Protein AF-A0A7C6GAP7-F1 (afdb_monomer_lite)

Foldseek 3Di:
DDDPVLFVVVQVVQLVLQVLLVVLCVVPVPDDSQPDKQVCSCVRRVDHCPFFPIWGWDADPNFIKIWTHTDDSNAQWIWIFGSVDIGIDGFHQDDLPQFGADDDFFQKFWWDDPPDDIDTDDSPDSQQAHCPPVNNGWHKIAGLLGFIWTKDFWKWKAFPDQVVHPDDIDIDIGHARFQHHCPCCVSQVNAHADDDDPPDSPGHIHTDCVQDDPGGGGRIDIDQPAAWADPPPLATGRHPPGDHDPPDDPVSVVVRVQVVQQDCSRRNHRPSRD

Structure (mmCIF, N/CA/C/O backbone):
data_AF-A0A7C6GAP7-F1
#
_entry.id   AF-A0A7C6GAP7-F1
#
loop_
_atom_site.group_PDB
_atom_site.id
_atom_site.type_symbol
_atom_site.label_atom_id
_atom_site.label_alt_id
_atom_site.label_comp_id
_atom_site.label_asym_id
_atom_site.label_entity_id
_atom_site.label_seq_id
_atom_site.pdbx_PDB_ins_code
_atom_site.Cartn_x
_atom_site.Cartn_y
_atom_site.Cartn_z
_atom_site.occupancy
_atom_site.B_iso_or_equiv
_atom_site.auth_seq_id
_atom_site.auth_comp_id
_atom_site.auth_asym_id
_atom_site.auth_atom_id
_atom_site.pdbx_PDB_model_num
ATOM 1 N N . MET A 1 1 ? -14.615 -9.549 -8.258 1.00 48.47 1 MET A N 1
ATOM 2 C CA . MET A 1 1 ? -13.612 -10.444 -7.647 1.00 48.47 1 MET A CA 1
ATOM 3 C C . MET A 1 1 ? -12.870 -11.134 -8.779 1.00 48.47 1 MET A C 1
ATOM 5 O O . MET A 1 1 ? -13.514 -11.823 -9.565 1.00 48.47 1 MET A O 1
ATOM 9 N N . ILE A 1 2 ? -11.577 -10.861 -8.958 1.00 56.53 2 ILE A N 1
ATOM 10 C CA . ILE A 1 2 ? -10.805 -11.464 -10.051 1.00 56.53 2 ILE A CA 1
ATOM 11 C C . ILE A 1 2 ? -10.395 -12.885 -9.638 1.00 56.53 2 ILE A C 1
ATOM 13 O O . ILE A 1 2 ? -9.894 -13.088 -8.533 1.00 56.53 2 ILE A O 1
ATOM 17 N N . ASP A 1 3 ? -10.620 -13.864 -10.520 1.00 73.94 3 ASP A N 1
ATOM 18 C CA . ASP A 1 3 ? -10.373 -15.287 -10.260 1.00 73.94 3 ASP A CA 1
ATOM 19 C C . ASP A 1 3 ? -8.918 -15.553 -9.808 1.00 73.94 3 ASP A C 1
ATOM 21 O O . ASP A 1 3 ? -7.953 -15.075 -10.415 1.00 73.94 3 ASP A O 1
ATOM 25 N N . LYS A 1 4 ? -8.759 -16.349 -8.743 1.00 74.69 4 LYS A N 1
ATOM 26 C CA . LYS A 1 4 ? -7.469 -16.825 -8.219 1.00 74.69 4 LYS A CA 1
ATOM 27 C C . LYS A 1 4 ? -6.651 -17.540 -9.300 1.00 74.69 4 LYS A C 1
ATOM 29 O O . LYS A 1 4 ? -5.429 -17.397 -9.327 1.00 74.69 4 LYS A O 1
ATOM 34 N N . SER A 1 5 ? -7.315 -18.256 -10.210 1.00 80.81 5 SER A N 1
ATOM 35 C CA . SER A 1 5 ? -6.671 -18.908 -11.356 1.00 80.81 5 SER A CA 1
ATOM 36 C C . SER A 1 5 ? -5.993 -17.885 -12.282 1.00 80.81 5 SER A C 1
ATOM 38 O O . SER A 1 5 ? -4.857 -18.084 -12.715 1.00 80.81 5 SER A O 1
ATOM 40 N N . LYS A 1 6 ? -6.642 -16.735 -12.506 1.00 83.31 6 LYS A N 1
ATOM 41 C CA . LYS A 1 6 ? -6.147 -15.642 -13.348 1.00 83.31 6 LYS A CA 1
ATOM 42 C C . LYS A 1 6 ? -4.933 -14.950 -12.724 1.00 83.31 6 LYS A C 1
ATOM 44 O O . LYS A 1 6 ? -3.968 -14.685 -13.436 1.00 83.31 6 LYS A O 1
ATOM 49 N N . LYS A 1 7 ? -4.952 -14.715 -11.405 1.00 79.50 7 LYS A N 1
ATOM 50 C CA . LYS A 1 7 ? -3.801 -14.172 -10.651 1.00 79.50 7 LYS A CA 1
ATOM 51 C C . LYS A 1 7 ? -2.582 -15.093 -10.748 1.00 79.50 7 LYS A C 1
ATOM 53 O O . LYS A 1 7 ? -1.526 -14.649 -11.187 1.00 79.50 7 LYS A O 1
ATOM 58 N N . GLY A 1 8 ? -2.754 -16.386 -10.460 1.00 81.75 8 GLY A N 1
ATOM 59 C CA . GLY A 1 8 ? -1.664 -17.367 -10.548 1.00 81.75 8 GLY A CA 1
ATOM 60 C C . GLY A 1 8 ? -1.098 -17.531 -11.967 1.00 81.75 8 GLY A C 1
ATOM 61 O O . GLY A 1 8 ? 0.109 -17.714 -12.153 1.00 81.75 8 GLY A O 1
ATOM 62 N N . ALA A 1 9 ? -1.947 -17.410 -12.992 1.00 90.69 9 ALA A N 1
ATOM 63 C CA . ALA A 1 9 ? -1.500 -17.411 -14.382 1.00 90.69 9 ALA A CA 1
ATOM 64 C C . ALA A 1 9 ? -0.682 -16.155 -14.733 1.00 90.69 9 ALA A C 1
ATOM 66 O O . ALA A 1 9 ? 0.313 -16.264 -15.452 1.00 90.69 9 ALA A O 1
ATOM 67 N N . PHE A 1 10 ? -1.056 -14.982 -14.209 1.00 91.19 10 PHE A N 1
ATOM 68 C CA . PHE A 1 10 ? -0.299 -13.749 -14.431 1.00 91.19 10 PHE A CA 1
ATOM 69 C C . PHE A 1 10 ? 1.045 -13.749 -13.686 1.00 91.19 10 PHE A C 1
ATOM 71 O O . PHE A 1 10 ? 2.062 -13.371 -14.259 1.00 91.19 10 PHE A O 1
ATOM 78 N N . GLU A 1 11 ? 1.083 -14.278 -12.461 1.00 87.06 11 GLU A N 1
ATOM 79 C CA . GLU A 1 11 ? 2.323 -14.539 -11.710 1.00 87.06 11 GLU A CA 1
ATOM 80 C C . GLU A 1 11 ? 3.291 -15.428 -12.492 1.00 87.06 11 GLU A C 1
ATOM 82 O O . GLU A 1 11 ? 4.469 -15.107 -12.652 1.00 87.06 11 GLU A O 1
ATOM 87 N N . SER A 1 12 ? 2.782 -16.529 -13.045 1.00 91.12 12 SER A N 1
ATOM 88 C CA . SER A 1 12 ? 3.586 -17.445 -13.859 1.00 91.12 12 SER A CA 1
ATOM 89 C C . SER A 1 12 ? 4.107 -16.770 -15.131 1.00 91.12 12 SER A C 1
ATOM 91 O O . SER A 1 12 ? 5.257 -16.976 -15.515 1.00 91.12 12 SER A O 1
ATOM 93 N N . ASN A 1 13 ? 3.290 -15.924 -15.762 1.00 93.06 13 ASN A N 1
ATOM 94 C CA . ASN A 1 13 ? 3.687 -15.141 -16.927 1.00 93.06 13 ASN A CA 1
ATOM 95 C C . ASN A 1 13 ? 4.789 -14.117 -16.586 1.00 93.06 13 ASN A C 1
ATOM 97 O O . ASN A 1 13 ? 5.782 -14.054 -17.307 1.00 93.06 13 ASN A O 1
ATOM 101 N N . ALA A 1 14 ? 4.702 -13.414 -15.454 1.00 88.44 14 ALA A N 1
ATOM 102 C CA . ALA A 1 14 ? 5.765 -12.516 -14.990 1.00 88.44 14 ALA A CA 1
ATOM 103 C C . ALA A 1 14 ? 7.088 -13.248 -14.729 1.00 88.44 14 ALA A C 1
ATOM 105 O O . ALA A 1 14 ? 8.153 -12.777 -15.132 1.00 88.44 14 ALA A O 1
ATOM 106 N N . LYS A 1 15 ? 7.030 -14.446 -14.132 1.00 92.00 15 LYS A N 1
ATOM 107 C CA . LYS A 1 15 ? 8.215 -15.301 -13.943 1.00 92.00 15 LYS A CA 1
ATOM 108 C C . LYS A 1 15 ? 8.866 -15.703 -15.266 1.00 92.00 15 LYS A C 1
ATOM 110 O O . LYS A 1 15 ? 10.091 -15.792 -15.333 1.00 92.00 15 LYS A O 1
ATOM 115 N N . MET A 1 16 ? 8.080 -15.933 -16.321 1.00 93.62 16 MET A N 1
ATOM 116 C CA . MET A 1 16 ? 8.626 -16.215 -17.655 1.00 93.62 16 MET A CA 1
ATOM 117 C C . MET A 1 16 ? 9.394 -15.019 -18.222 1.00 93.62 16 MET A C 1
ATOM 119 O O . MET A 1 16 ? 10.473 -15.214 -18.777 1.00 93.62 16 MET A O 1
ATOM 123 N N . VAL A 1 17 ? 8.877 -13.798 -18.049 1.00 93.19 17 VAL A N 1
ATOM 124 C CA . VAL A 1 17 ? 9.568 -12.578 -18.492 1.00 93.19 17 VAL A CA 1
ATOM 125 C C . VAL A 1 17 ? 10.888 -12.401 -17.737 1.00 93.19 17 VAL A C 1
ATOM 127 O O . VAL A 1 17 ? 11.929 -12.222 -18.362 1.00 93.19 17 VAL A O 1
ATOM 130 N N . LEU A 1 18 ? 10.876 -12.549 -16.408 1.00 91.56 18 LEU A N 1
ATOM 131 C CA . LEU A 1 18 ? 12.092 -12.511 -15.583 1.00 91.56 18 LEU A CA 1
ATOM 132 C C . LEU A 1 18 ? 13.130 -13.549 -16.018 1.00 91.56 18 LEU A C 1
ATOM 134 O O . LEU A 1 18 ? 14.307 -13.233 -16.155 1.00 91.56 18 LEU A O 1
ATOM 138 N N . LYS A 1 19 ? 12.698 -14.777 -16.318 1.00 93.12 19 LYS A N 1
ATOM 139 C CA . LYS A 1 19 ? 13.597 -15.824 -16.816 1.00 93.12 19 LYS A CA 1
ATOM 140 C C . LYS A 1 19 ? 14.230 -15.458 -18.164 1.00 93.12 19 LYS A C 1
ATOM 142 O O . LYS A 1 19 ? 15.387 -15.799 -18.401 1.00 93.12 19 LYS A O 1
ATOM 147 N N . ALA A 1 20 ? 13.497 -14.776 -19.046 1.00 93.50 20 ALA A N 1
ATOM 148 C CA . ALA A 1 20 ? 14.044 -14.291 -20.312 1.00 93.50 20 ALA A CA 1
ATOM 149 C C . ALA A 1 20 ? 15.102 -13.194 -20.094 1.00 93.50 20 ALA A C 1
ATOM 151 O O . ALA A 1 20 ? 16.140 -13.217 -20.753 1.00 93.50 20 ALA A O 1
ATOM 152 N N . ILE A 1 21 ? 14.873 -12.291 -19.135 1.00 92.44 21 ILE A N 1
ATOM 153 C CA . ILE A 1 21 ? 15.832 -11.251 -18.728 1.00 92.44 21 ILE A CA 1
ATOM 154 C C . ILE A 1 21 ? 17.120 -11.885 -18.190 1.00 92.44 21 ILE A C 1
ATOM 156 O O . ILE A 1 21 ? 18.205 -11.569 -18.672 1.00 92.44 21 ILE A O 1
ATOM 160 N N . GLU A 1 22 ? 17.011 -12.819 -17.243 1.00 90.50 22 GLU A N 1
ATOM 161 C CA . GL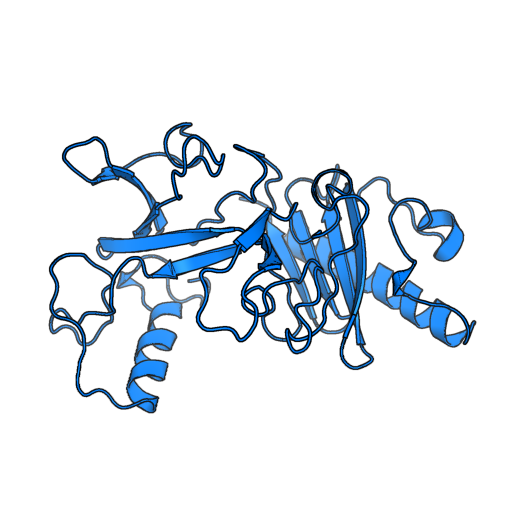U A 1 22 ? 18.169 -13.526 -16.679 1.00 90.50 22 GLU A CA 1
ATOM 162 C C . GLU A 1 22 ? 18.958 -14.274 -17.759 1.00 90.50 22 GLU A C 1
ATOM 164 O O . GLU A 1 22 ? 20.185 -14.214 -17.805 1.00 90.50 22 GLU A O 1
ATOM 169 N N . TYR A 1 23 ? 18.259 -14.946 -18.677 1.00 91.81 23 TYR A N 1
ATOM 170 C CA . TYR A 1 23 ? 18.899 -15.644 -19.788 1.00 91.81 23 TYR A CA 1
ATOM 171 C C . TYR A 1 23 ? 19.645 -14.694 -20.729 1.00 91.81 23 TYR A C 1
ATOM 173 O O . TYR A 1 23 ? 20.739 -15.020 -21.193 1.00 91.81 23 TYR A O 1
ATOM 181 N N . LYS A 1 24 ? 19.071 -13.519 -21.011 1.00 92.06 24 LYS A N 1
ATOM 182 C CA . LYS A 1 24 ? 19.715 -12.494 -21.835 1.00 92.06 24 LYS A CA 1
ATOM 183 C C . LYS A 1 24 ? 20.982 -11.971 -21.160 1.00 92.06 24 LYS A C 1
ATOM 185 O O . LYS A 1 24 ? 22.014 -11.932 -21.817 1.00 92.06 24 LYS A O 1
ATOM 190 N N . LYS A 1 25 ? 20.922 -11.697 -19.856 1.00 90.56 25 LYS A N 1
ATOM 191 C CA . LYS A 1 25 ? 22.066 -11.268 -19.037 1.00 90.56 25 LYS A CA 1
ATOM 192 C C . LYS A 1 25 ? 23.205 -12.292 -19.005 1.00 90.56 25 LYS A C 1
ATOM 194 O O . LYS A 1 25 ? 24.367 -11.924 -19.026 1.00 90.56 25 LYS A O 1
ATOM 199 N N . ILE A 1 26 ? 22.890 -13.590 -18.989 1.00 89.69 26 ILE A N 1
ATOM 200 C CA . ILE A 1 26 ? 23.910 -14.656 -19.055 1.00 89.69 26 ILE A CA 1
ATOM 201 C C . ILE A 1 26 ? 24.607 -14.691 -20.424 1.00 89.69 26 ILE A C 1
ATOM 203 O O . ILE A 1 26 ? 25.765 -15.086 -20.522 1.00 89.69 26 ILE A O 1
ATOM 207 N N . LYS A 1 27 ? 23.897 -14.330 -21.496 1.00 92.56 27 LYS A N 1
ATOM 208 C CA . LYS A 1 27 ? 24.430 -14.349 -22.866 1.00 92.56 27 LYS A CA 1
ATOM 209 C C . LYS A 1 27 ? 25.192 -13.088 -23.256 1.00 92.56 27 LYS A C 1
ATOM 211 O O . LYS A 1 27 ? 25.903 -13.117 -24.255 1.00 92.56 27 LYS A O 1
ATOM 216 N N . ASP A 1 28 ? 24.959 -12.004 -22.538 1.00 91.75 28 ASP A N 1
ATOM 217 C CA . ASP A 1 28 ? 25.397 -10.661 -22.875 1.00 91.75 28 ASP A CA 1
ATOM 218 C C . ASP A 1 28 ? 25.729 -9.944 -21.565 1.00 91.75 28 ASP A C 1
ATOM 220 O O . ASP A 1 28 ? 24.830 -9.502 -20.851 1.00 91.75 28 ASP A O 1
ATOM 224 N N . GLU A 1 29 ? 27.015 -9.914 -21.209 1.00 85.75 29 GLU A N 1
ATOM 225 C CA . GLU A 1 29 ? 27.478 -9.366 -19.926 1.00 85.75 29 GLU A CA 1
ATOM 226 C C . GLU A 1 29 ? 27.244 -7.850 -19.814 1.00 85.75 29 GLU A C 1
ATOM 228 O O . GLU A 1 29 ? 27.097 -7.341 -18.703 1.00 85.75 29 GLU A O 1
ATOM 233 N N . ASP A 1 30 ? 27.132 -7.151 -20.949 1.00 90.69 30 ASP A N 1
ATOM 234 C CA . ASP A 1 30 ? 26.860 -5.711 -21.026 1.00 90.69 30 ASP A CA 1
ATOM 235 C C . ASP A 1 30 ? 25.355 -5.387 -20.989 1.00 90.69 30 ASP A C 1
ATOM 237 O O . ASP A 1 30 ? 24.951 -4.220 -20.979 1.00 90.69 30 ASP A O 1
ATOM 241 N N . PHE A 1 31 ? 24.492 -6.407 -20.976 1.00 92.00 31 PHE A N 1
ATOM 242 C CA . PHE A 1 31 ? 23.051 -6.214 -20.925 1.00 92.00 31 PHE A CA 1
ATOM 243 C C . PHE A 1 31 ? 22.614 -5.631 -19.577 1.00 92.00 31 PHE A C 1
ATOM 245 O O . PHE A 1 31 ? 22.712 -6.287 -18.539 1.00 92.00 31 PHE A O 1
ATOM 252 N N . ASP A 1 32 ? 22.041 -4.427 -19.612 1.00 88.88 32 ASP A N 1
ATOM 253 C CA . ASP A 1 32 ? 21.397 -3.788 -18.464 1.00 88.88 32 ASP A CA 1
ATOM 254 C C . ASP A 1 32 ? 19.894 -4.144 -18.408 1.00 88.88 32 ASP A C 1
ATOM 256 O O . ASP A 1 32 ? 19.103 -3.632 -19.213 1.00 88.88 32 ASP A O 1
ATOM 260 N N . PRO A 1 33 ? 19.455 -4.972 -17.436 1.00 87.50 33 PRO A N 1
ATOM 261 C CA . PRO A 1 33 ? 18.053 -5.347 -17.279 1.00 87.50 33 PRO A CA 1
ATOM 262 C C . PRO A 1 33 ? 17.116 -4.158 -17.064 1.00 87.50 33 PRO A C 1
ATOM 264 O O . PRO A 1 33 ? 15.944 -4.242 -17.423 1.00 87.50 33 PRO A O 1
ATOM 267 N N . THR A 1 34 ? 17.606 -3.057 -16.483 1.00 80.06 34 THR A N 1
ATOM 268 C CA . THR A 1 34 ? 16.774 -1.892 -16.138 1.00 80.06 34 THR A CA 1
ATOM 269 C C . THR A 1 34 ? 16.307 -1.108 -17.364 1.00 80.06 34 THR A C 1
ATOM 271 O O . THR A 1 34 ? 15.340 -0.351 -17.281 1.00 80.06 34 THR A O 1
ATOM 274 N N . GLN A 1 35 ? 16.929 -1.337 -18.526 1.00 85.88 35 GLN A N 1
ATOM 275 C CA . GLN A 1 35 ? 16.510 -0.734 -19.793 1.00 85.88 35 GLN A CA 1
ATOM 276 C C . GLN A 1 35 ? 15.325 -1.460 -20.439 1.00 85.88 35 GLN A C 1
ATOM 278 O O . GLN A 1 35 ? 14.722 -0.929 -21.377 1.00 85.88 35 GLN A O 1
ATOM 283 N N . VAL A 1 36 ? 14.967 -2.661 -19.971 1.00 86.88 36 VAL A N 1
ATOM 284 C CA . VAL A 1 36 ? 13.815 -3.404 -20.497 1.00 86.88 36 VAL A CA 1
ATOM 285 C C . VAL A 1 36 ? 12.523 -2.710 -20.084 1.00 86.88 36 VAL A C 1
ATOM 287 O O . VAL A 1 36 ? 12.241 -2.519 -18.902 1.00 86.88 36 VAL A O 1
ATOM 290 N N . ASN A 1 37 ? 11.713 -2.365 -21.077 1.00 83.25 37 ASN A N 1
ATOM 291 C CA . ASN A 1 37 ? 10.408 -1.749 -20.900 1.00 83.25 37 ASN A CA 1
ATOM 292 C C . ASN A 1 37 ? 9.466 -2.184 -22.030 1.00 83.25 37 ASN A C 1
ATOM 294 O O . ASN A 1 37 ? 9.851 -2.917 -22.941 1.00 83.25 37 ASN A O 1
ATOM 298 N N . LEU A 1 38 ? 8.221 -1.716 -21.989 1.00 83.69 38 LEU A N 1
ATOM 299 C CA . LEU A 1 38 ? 7.199 -2.102 -22.961 1.00 83.69 38 LEU A CA 1
ATOM 300 C C . LEU A 1 38 ? 7.627 -1.864 -24.425 1.00 83.69 38 LEU A C 1
ATOM 302 O O . LEU A 1 38 ? 7.474 -2.744 -25.265 1.00 83.69 38 LEU A O 1
ATOM 306 N N . SER A 1 39 ? 8.239 -0.710 -24.716 1.00 83.56 39 SER A N 1
ATOM 307 C CA . SER A 1 39 ? 8.565 -0.289 -26.089 1.00 83.56 39 SER A CA 1
ATOM 308 C C . SER A 1 39 ? 9.640 -1.140 -26.770 1.00 83.56 39 SER A C 1
ATOM 310 O O . SER A 1 39 ? 9.687 -1.204 -27.998 1.00 83.56 39 SER A O 1
ATOM 312 N N . ASN A 1 40 ? 10.503 -1.798 -25.990 1.00 88.62 40 ASN A N 1
ATOM 313 C CA . ASN A 1 40 ? 11.608 -2.605 -26.506 1.00 88.62 40 ASN A CA 1
ATOM 314 C C . ASN A 1 40 ? 11.483 -4.097 -26.169 1.00 88.62 40 ASN A C 1
ATOM 316 O O . ASN A 1 40 ? 12.310 -4.883 -26.632 1.00 88.62 40 ASN A O 1
ATOM 320 N N . LEU A 1 41 ? 10.440 -4.509 -25.439 1.00 91.88 41 LEU A N 1
ATOM 321 C CA . LEU A 1 41 ? 10.266 -5.876 -24.945 1.00 91.88 41 LEU A CA 1
ATOM 322 C C . LEU A 1 41 ? 10.385 -6.926 -26.056 1.00 91.88 41 LEU A C 1
ATOM 324 O O . LEU A 1 41 ? 11.131 -7.899 -25.927 1.00 91.88 41 LEU A O 1
ATOM 328 N N . LYS A 1 42 ? 9.693 -6.698 -27.177 1.00 92.75 42 LYS A N 1
ATOM 329 C CA . LYS A 1 42 ? 9.709 -7.607 -28.326 1.00 92.75 42 LYS A CA 1
ATOM 330 C C . LYS A 1 42 ? 11.080 -7.674 -28.991 1.00 92.75 42 LYS A C 1
ATOM 332 O O . LYS A 1 42 ? 11.531 -8.757 -29.344 1.00 92.75 42 LYS A O 1
ATOM 337 N N . GLY A 1 43 ? 11.759 -6.537 -29.130 1.00 90.44 43 GLY A N 1
ATOM 338 C CA . GLY A 1 43 ? 13.091 -6.478 -29.737 1.00 90.44 43 GLY A CA 1
ATOM 339 C C . GLY A 1 43 ? 14.178 -7.105 -28.861 1.00 90.44 43 GLY A C 1
ATOM 340 O O . GLY A 1 43 ? 15.079 -7.759 -29.375 1.00 90.44 43 GLY A O 1
ATOM 341 N N . VAL A 1 44 ? 14.083 -6.932 -27.541 1.00 91.75 44 VAL A N 1
ATOM 342 C CA . VAL A 1 44 ? 15.114 -7.364 -26.586 1.00 91.75 44 VAL A CA 1
ATOM 343 C C . VAL A 1 44 ? 14.916 -8.813 -26.141 1.00 91.75 44 VAL A C 1
ATOM 345 O O . VAL A 1 44 ? 15.885 -9.570 -26.073 1.00 91.75 44 VAL A O 1
ATOM 348 N N . LEU A 1 45 ? 13.676 -9.206 -25.837 1.00 92.56 45 LEU A N 1
ATOM 349 C CA . LEU A 1 45 ? 13.351 -10.514 -25.256 1.00 92.56 45 LEU A CA 1
ATOM 350 C C . LEU A 1 45 ? 12.533 -11.420 -26.183 1.00 92.56 45 LEU A C 1
ATOM 352 O O . LEU A 1 45 ? 12.328 -12.585 -25.850 1.00 92.56 45 LEU A O 1
ATOM 356 N N . GLY A 1 46 ? 12.051 -10.920 -27.326 1.00 90.12 46 GLY A N 1
ATOM 357 C CA . GLY A 1 46 ? 11.190 -11.696 -28.225 1.00 90.12 46 GLY A CA 1
ATOM 358 C C . GLY A 1 46 ? 9.803 -11.987 -27.647 1.00 90.12 46 GLY A C 1
ATOM 359 O O . GLY A 1 46 ? 9.156 -12.938 -28.076 1.00 90.12 46 GLY A O 1
ATOM 360 N N . LEU A 1 47 ? 9.362 -11.212 -26.652 1.00 92.25 47 LEU A N 1
ATOM 361 C CA . LEU A 1 47 ? 8.076 -11.389 -25.979 1.00 92.25 47 LEU A CA 1
ATOM 362 C C . LEU A 1 47 ? 7.085 -10.315 -26.426 1.00 92.25 47 LEU A C 1
ATOM 364 O O . LEU A 1 47 ? 7.434 -9.137 -26.493 1.00 92.25 47 LEU A O 1
ATOM 368 N N . ASP A 1 48 ? 5.848 -10.727 -26.699 1.00 90.44 48 ASP A N 1
ATOM 369 C CA . ASP A 1 48 ? 4.765 -9.801 -27.022 1.00 90.44 48 ASP A CA 1
ATOM 370 C C . ASP A 1 48 ? 4.264 -9.063 -25.773 1.00 90.44 48 ASP A C 1
ATOM 372 O O . ASP A 1 48 ? 4.229 -9.595 -24.659 1.00 90.44 48 ASP A O 1
ATOM 376 N N . ASP A 1 49 ? 3.842 -7.822 -25.986 1.00 89.25 49 ASP A N 1
ATOM 377 C CA . ASP A 1 49 ? 3.426 -6.857 -24.972 1.00 89.25 49 ASP A CA 1
ATOM 378 C C . ASP A 1 49 ? 1.925 -6.513 -25.062 1.00 89.25 49 ASP A C 1
ATOM 380 O O . ASP A 1 49 ? 1.401 -5.666 -24.334 1.00 89.25 49 ASP A O 1
ATOM 384 N N . GLU A 1 50 ? 1.190 -7.213 -25.930 1.00 90.38 50 GLU A N 1
ATOM 385 C CA . GLU A 1 50 ? -0.232 -6.988 -26.220 1.00 90.38 50 GLU A CA 1
ATOM 386 C C . GLU A 1 50 ? -1.137 -7.088 -24.985 1.00 90.38 50 GLU A C 1
ATOM 388 O O . GLU A 1 50 ? -2.245 -6.555 -24.979 1.00 90.38 50 GLU A O 1
ATOM 393 N N . ASN A 1 51 ? -0.677 -7.743 -23.917 1.00 91.19 51 ASN A N 1
ATOM 394 C CA . ASN A 1 51 ? -1.408 -7.879 -22.657 1.00 91.19 51 ASN A CA 1
ATOM 395 C C . ASN A 1 51 ? -0.795 -7.076 -21.501 1.00 91.19 51 ASN A C 1
ATOM 397 O O . ASN A 1 51 ? -1.246 -7.225 -20.365 1.00 91.19 51 ASN A O 1
ATOM 401 N N . TYR A 1 52 ? 0.185 -6.206 -21.760 1.00 87.75 52 TYR A N 1
ATOM 402 C CA . TYR A 1 52 ? 0.788 -5.335 -20.748 1.00 87.75 52 TYR A CA 1
ATOM 403 C C . TYR A 1 52 ? 0.480 -3.862 -21.043 1.00 87.75 52 TYR A C 1
ATOM 405 O O . TYR A 1 52 ? 0.712 -3.374 -22.147 1.00 87.75 52 TYR A O 1
ATOM 413 N N . ASP A 1 53 ? -0.089 -3.157 -20.069 1.00 80.38 53 ASP A N 1
ATOM 414 C CA . ASP A 1 53 ? -0.207 -1.693 -20.100 1.00 80.38 53 ASP A CA 1
ATOM 415 C C . ASP A 1 53 ? 1.148 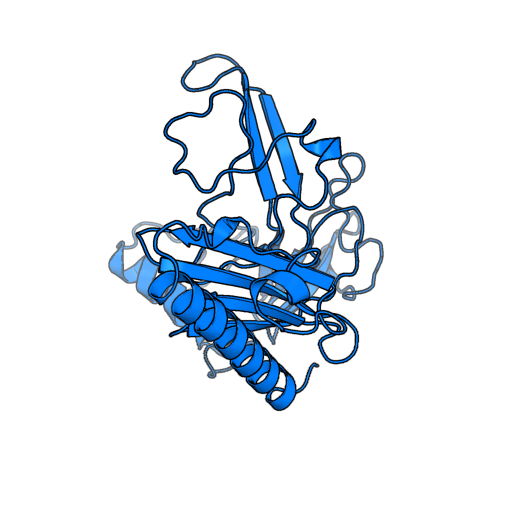-1.041 -19.816 1.00 80.38 53 ASP A C 1
ATOM 417 O O . ASP A 1 53 ? 1.461 0.011 -20.363 1.00 80.38 53 ASP A O 1
ATOM 421 N N . ASP A 1 54 ? 1.953 -1.682 -18.965 1.00 77.25 54 ASP A N 1
ATOM 422 C CA . ASP A 1 54 ? 3.260 -1.188 -18.558 1.00 77.25 54 ASP A CA 1
ATOM 423 C C . ASP A 1 54 ? 4.156 -2.322 -18.049 1.00 77.25 54 ASP A C 1
ATOM 425 O O . ASP A 1 54 ? 3.666 -3.345 -17.557 1.00 77.25 54 ASP A O 1
ATOM 429 N N . LEU A 1 55 ? 5.470 -2.126 -18.155 1.00 83.62 55 LEU A N 1
ATOM 430 C CA . LEU A 1 55 ? 6.490 -3.052 -17.683 1.00 83.62 55 LEU A CA 1
ATOM 431 C C . LEU A 1 55 ? 7.730 -2.281 -17.241 1.00 83.62 55 LEU A C 1
ATOM 433 O O . LEU A 1 55 ? 8.313 -1.530 -18.023 1.00 83.62 55 LEU A O 1
ATOM 437 N N . VAL A 1 56 ? 8.155 -2.524 -16.002 1.00 77.38 56 VAL A N 1
ATOM 438 C CA . VAL A 1 56 ? 9.347 -1.911 -15.408 1.00 77.38 56 VAL A CA 1
ATOM 439 C C . VAL A 1 56 ? 10.208 -2.994 -14.775 1.00 77.38 56 VAL A C 1
ATOM 441 O O . VAL A 1 56 ? 9.701 -3.862 -14.062 1.00 77.38 56 VAL A O 1
ATOM 444 N N . VAL A 1 57 ? 11.516 -2.913 -15.008 1.00 78.62 57 VAL A N 1
ATOM 445 C CA . VAL A 1 57 ? 12.517 -3.779 -14.386 1.00 78.62 57 VAL A CA 1
ATOM 446 C C . VAL A 1 57 ? 13.423 -2.931 -13.502 1.00 78.62 57 VAL A C 1
ATOM 448 O O . VAL A 1 57 ? 13.951 -1.909 -13.934 1.00 78.62 57 VAL A O 1
ATOM 451 N N . LYS A 1 58 ? 13.610 -3.353 -12.253 1.00 75.81 58 LYS A N 1
ATOM 452 C CA . LYS A 1 58 ? 14.533 -2.732 -11.295 1.00 75.81 58 LYS A CA 1
ATOM 453 C C . LYS A 1 58 ? 15.554 -3.764 -10.835 1.00 75.81 58 LYS A C 1
ATOM 455 O O . LYS A 1 58 ? 15.235 -4.945 -10.732 1.00 75.81 58 LYS A O 1
ATOM 460 N N . VAL A 1 59 ? 16.764 -3.322 -10.509 1.00 75.12 59 VAL A N 1
ATOM 461 C CA . VAL A 1 59 ? 17.777 -4.170 -9.868 1.00 75.12 59 VAL A CA 1
ATOM 462 C C . VAL A 1 59 ? 18.025 -3.646 -8.461 1.00 75.12 59 VAL A C 1
ATOM 464 O O . VAL A 1 59 ? 18.465 -2.513 -8.289 1.00 75.12 59 VAL A O 1
ATOM 467 N N . MET A 1 60 ? 17.745 -4.464 -7.446 1.00 64.88 60 MET A N 1
ATOM 468 C CA . MET A 1 60 ? 18.009 -4.132 -6.042 1.00 64.88 60 MET A CA 1
ATOM 469 C C . MET A 1 60 ? 18.815 -5.264 -5.410 1.00 64.88 60 MET A C 1
ATOM 471 O O . MET A 1 60 ? 18.462 -6.434 -5.541 1.00 64.88 60 MET A O 1
ATOM 475 N N . ASN A 1 61 ? 19.924 -4.935 -4.743 1.00 69.38 61 ASN A N 1
ATOM 476 C CA . ASN A 1 61 ? 20.822 -5.915 -4.114 1.00 69.38 61 ASN A CA 1
ATOM 477 C C . ASN A 1 61 ? 21.242 -7.067 -5.055 1.00 69.38 61 ASN A C 1
ATOM 479 O O . ASN A 1 61 ? 21.306 -8.226 -4.645 1.00 69.38 61 ASN A O 1
ATOM 483 N N . GLY A 1 62 ? 21.489 -6.754 -6.333 1.00 73.19 62 GLY A N 1
ATOM 484 C CA . GLY A 1 62 ? 21.908 -7.728 -7.347 1.00 73.19 62 GLY A CA 1
ATOM 485 C C . GLY A 1 62 ? 20.808 -8.671 -7.846 1.00 73.19 62 GLY A C 1
ATOM 486 O O . GLY A 1 62 ? 21.124 -9.604 -8.578 1.00 73.19 62 GLY A O 1
ATOM 487 N N . LYS A 1 63 ? 19.544 -8.444 -7.467 1.00 76.19 63 LYS A N 1
ATOM 488 C CA . LYS A 1 63 ? 18.384 -9.199 -7.952 1.00 76.19 63 LYS A CA 1
ATOM 489 C C . LYS A 1 63 ? 17.496 -8.341 -8.840 1.00 76.19 63 LYS A C 1
ATOM 491 O O . LYS A 1 63 ? 17.256 -7.172 -8.537 1.00 76.19 63 LYS A O 1
ATOM 496 N N . GLU A 1 64 ? 16.969 -8.952 -9.888 1.00 82.31 64 GLU A N 1
ATOM 497 C CA . GLU A 1 64 ? 15.988 -8.369 -10.790 1.00 82.31 64 GLU A CA 1
ATOM 498 C C . GLU A 1 64 ? 14.575 -8.461 -10.198 1.00 82.31 64 GLU A C 1
ATOM 500 O O . GLU A 1 64 ? 14.096 -9.526 -9.793 1.00 82.31 64 GLU A O 1
ATOM 505 N N . TYR A 1 65 ? 13.897 -7.321 -10.194 1.00 78.06 65 TYR A N 1
ATOM 506 C CA . TYR A 1 65 ? 12.502 -7.156 -9.824 1.00 78.06 65 TYR A CA 1
ATOM 507 C C . TYR A 1 65 ? 11.737 -6.718 -11.055 1.00 78.06 65 TYR A C 1
ATOM 509 O O . TYR A 1 65 ? 12.150 -5.778 -11.736 1.00 78.06 65 TYR A O 1
ATOM 517 N N . ILE A 1 66 ? 10.617 -7.380 -11.323 1.00 82.12 66 ILE A N 1
ATOM 518 C CA . ILE A 1 66 ? 9.712 -6.984 -12.390 1.00 82.12 66 ILE A CA 1
ATOM 519 C C . ILE A 1 66 ? 8.406 -6.471 -11.818 1.00 82.12 66 ILE A C 1
ATOM 521 O O . ILE A 1 66 ? 7.866 -7.004 -10.848 1.00 82.12 66 ILE A O 1
ATOM 525 N N . THR A 1 67 ? 7.891 -5.477 -12.513 1.00 74.81 67 THR A N 1
ATOM 526 C CA . THR A 1 67 ? 6.554 -4.939 -12.387 1.00 74.81 67 THR A CA 1
ATOM 527 C C . THR A 1 67 ? 5.895 -5.057 -13.745 1.00 74.81 67 THR A C 1
ATOM 529 O O . THR A 1 67 ? 6.444 -4.556 -14.724 1.00 74.81 67 THR A O 1
ATOM 532 N N . ILE A 1 68 ? 4.709 -5.658 -13.809 1.00 82.12 68 ILE A N 1
ATOM 533 C CA . ILE A 1 68 ? 3.894 -5.667 -15.025 1.00 82.12 68 ILE A CA 1
ATOM 534 C C . ILE A 1 68 ? 2.474 -5.241 -14.674 1.00 82.12 68 ILE A C 1
ATOM 536 O O . ILE A 1 68 ? 1.798 -5.901 -13.881 1.00 82.12 68 ILE A O 1
ATOM 540 N N . VAL A 1 69 ? 2.011 -4.156 -15.291 1.00 78.75 69 VAL A N 1
ATOM 541 C CA . VAL A 1 69 ? 0.608 -3.731 -15.235 1.00 78.75 69 VAL A CA 1
ATOM 542 C C . VAL A 1 69 ? -0.121 -4.392 -16.397 1.00 78.75 69 VAL A C 1
ATOM 544 O O . VAL A 1 69 ? 0.277 -4.261 -17.553 1.00 78.75 69 VAL A O 1
ATOM 547 N N . GLY A 1 70 ? -1.175 -5.146 -16.104 1.00 77.94 70 GLY A N 1
ATOM 548 C CA . GLY A 1 70 ? -1.904 -5.925 -17.094 1.00 77.94 70 GLY A CA 1
ATOM 549 C C . GLY A 1 70 ? -2.956 -5.121 -17.863 1.00 77.94 70 GLY A C 1
ATOM 550 O O . GLY A 1 70 ? -3.751 -4.394 -17.270 1.00 77.94 70 GLY A O 1
ATOM 551 N N . LYS A 1 71 ? -3.033 -5.334 -19.182 1.00 82.19 71 LYS A N 1
ATOM 552 C CA . LYS A 1 71 ? -4.159 -4.935 -20.051 1.00 82.19 71 LYS A CA 1
ATOM 553 C C . LYS A 1 71 ? -4.792 -6.166 -20.703 1.00 82.19 71 LYS A C 1
ATOM 555 O O . LYS A 1 71 ? -4.256 -7.271 -20.612 1.00 82.19 71 LYS A O 1
ATOM 560 N N . ASN A 1 72 ? -5.936 -5.992 -21.366 1.00 87.75 72 ASN A N 1
ATOM 561 C CA . ASN A 1 72 ? -6.632 -7.056 -22.101 1.00 87.75 72 ASN A CA 1
ATOM 562 C C . ASN A 1 72 ? -6.830 -8.322 -21.249 1.00 87.75 72 ASN A C 1
ATOM 564 O O . ASN A 1 72 ? -7.568 -8.297 -20.260 1.00 87.75 72 ASN A O 1
ATOM 568 N N . LYS A 1 73 ? -6.125 -9.416 -21.571 1.00 88.50 73 LYS A N 1
ATOM 569 C CA . LYS A 1 73 ? -6.167 -10.664 -20.800 1.00 88.50 73 LYS A CA 1
ATOM 570 C C . LYS A 1 73 ? -5.866 -10.437 -19.321 1.00 88.50 73 LYS A C 1
ATOM 572 O O . LYS A 1 73 ? -6.517 -11.049 -18.480 1.00 88.50 73 LYS A O 1
ATOM 577 N N . TRP A 1 74 ? -4.933 -9.548 -18.996 1.00 86.44 74 TRP A N 1
ATOM 578 C CA . TRP A 1 74 ? -4.507 -9.244 -17.629 1.00 86.44 74 TRP A CA 1
ATOM 579 C C . TRP A 1 74 ? -5.147 -7.977 -17.059 1.00 86.44 74 TRP A C 1
ATOM 581 O O . TRP A 1 74 ? -4.752 -7.532 -15.986 1.00 86.44 74 TRP A O 1
ATOM 591 N N . ALA A 1 75 ? -6.159 -7.418 -17.734 1.00 78.19 75 ALA A N 1
ATOM 592 C CA . ALA A 1 75 ? -6.851 -6.226 -17.262 1.00 78.19 75 ALA A CA 1
ATOM 593 C C . ALA A 1 75 ? -7.332 -6.397 -15.814 1.00 78.19 75 ALA A C 1
ATOM 595 O O . ALA A 1 75 ? -7.903 -7.437 -15.448 1.00 78.19 75 ALA A O 1
ATOM 596 N N . GLY A 1 76 ? -7.092 -5.361 -15.009 1.00 67.69 76 GLY A N 1
ATOM 597 C CA . GLY A 1 76 ? -7.448 -5.348 -13.596 1.00 67.69 76 GLY A CA 1
ATOM 598 C C . GLY A 1 76 ? -6.389 -5.949 -12.667 1.00 67.69 76 GLY A C 1
ATOM 599 O O . GLY A 1 76 ? -6.683 -6.139 -11.489 1.00 67.69 76 GLY A O 1
ATOM 600 N N . LEU A 1 77 ? -5.192 -6.295 -13.156 1.00 73.44 77 LEU A N 1
ATOM 601 C CA . LEU A 1 77 ? -4.130 -6.920 -12.363 1.00 73.44 77 LEU A CA 1
ATOM 602 C C . LEU A 1 77 ? -2.785 -6.204 -12.543 1.00 73.44 77 LEU A C 1
ATOM 604 O O . LEU A 1 77 ? -2.447 -5.785 -13.646 1.00 73.44 77 LEU A O 1
ATOM 608 N N . THR A 1 78 ? -1.993 -6.145 -11.474 1.00 74.50 78 THR A N 1
ATOM 609 C CA . THR A 1 78 ? -0.547 -5.864 -11.533 1.00 74.50 78 THR A CA 1
ATOM 610 C C . THR A 1 78 ? 0.164 -7.014 -10.864 1.00 74.50 78 THR A C 1
ATOM 612 O O . THR A 1 78 ? -0.298 -7.527 -9.848 1.00 74.50 78 THR A O 1
ATOM 615 N N . VAL A 1 79 ? 1.287 -7.422 -11.430 1.00 78.56 79 VAL A N 1
ATOM 616 C CA . VAL A 1 79 ? 2.163 -8.423 -10.839 1.00 78.56 79 VAL A CA 1
ATOM 617 C C . VAL A 1 79 ? 3.515 -7.796 -10.558 1.00 78.56 79 VAL A C 1
ATOM 619 O O . VAL A 1 79 ? 4.080 -7.115 -11.413 1.00 78.56 79 VAL A O 1
ATOM 622 N N . GLY A 1 80 ? 4.004 -8.010 -9.342 1.00 77.31 80 GLY A N 1
ATOM 623 C CA . GLY A 1 80 ? 5.294 -7.518 -8.880 1.00 77.31 80 GLY A CA 1
ATOM 624 C C . GLY A 1 80 ? 6.104 -8.629 -8.224 1.00 77.31 80 GLY A C 1
ATOM 625 O O . GLY A 1 80 ? 5.531 -9.512 -7.577 1.00 77.31 80 GLY A O 1
ATOM 626 N N . GLY A 1 81 ? 7.427 -8.592 -8.375 1.00 76.25 81 GLY A N 1
ATOM 627 C CA . GLY A 1 81 ? 8.344 -9.412 -7.582 1.00 76.25 81 GLY A CA 1
ATOM 628 C C . GLY A 1 81 ? 9.576 -9.911 -8.331 1.00 76.25 81 GLY A C 1
ATOM 629 O O . GLY A 1 81 ? 9.973 -9.359 -9.353 1.00 76.25 81 GLY A O 1
ATOM 630 N N . THR A 1 82 ? 10.186 -10.971 -7.804 1.00 82.25 82 THR A N 1
ATOM 631 C CA . THR A 1 82 ? 11.380 -11.637 -8.348 1.00 82.25 82 THR A CA 1
ATOM 632 C C . THR A 1 82 ? 11.018 -12.956 -9.022 1.00 82.25 82 THR A C 1
ATOM 634 O O . THR A 1 82 ? 9.895 -13.448 -8.913 1.00 82.25 82 THR A O 1
ATOM 637 N N . GLN A 1 83 ? 11.991 -13.618 -9.653 1.00 81.44 83 GLN A N 1
ATOM 638 C CA . GLN A 1 83 ? 11.775 -14.944 -10.243 1.00 81.44 83 GLN A CA 1
ATOM 639 C C . GLN A 1 83 ? 11.273 -15.970 -9.208 1.00 81.44 83 GLN A C 1
ATOM 641 O O . GLN A 1 83 ? 10.479 -16.861 -9.524 1.00 81.44 83 GLN A O 1
ATOM 646 N N . ARG A 1 84 ? 11.710 -15.836 -7.950 1.00 77.25 84 ARG A N 1
ATOM 647 C CA . ARG A 1 84 ? 11.330 -16.744 -6.860 1.00 77.25 84 ARG A CA 1
ATOM 648 C C . ARG A 1 84 ? 9.925 -16.451 -6.349 1.00 77.25 84 ARG A C 1
ATOM 650 O O . ARG A 1 84 ? 9.134 -17.380 -6.173 1.00 77.25 84 ARG A O 1
ATOM 657 N N . VAL A 1 85 ? 9.606 -15.176 -6.145 1.00 72.88 85 VAL A N 1
ATOM 658 C CA . VAL A 1 85 ? 8.341 -14.735 -5.551 1.00 72.88 85 VAL A CA 1
ATOM 659 C C . VAL A 1 85 ? 7.752 -13.620 -6.399 1.00 72.88 85 VAL A C 1
ATOM 661 O O . VAL A 1 85 ? 8.298 -12.526 -6.439 1.00 72.88 85 VAL A O 1
ATOM 664 N N . THR A 1 86 ? 6.612 -13.894 -7.027 1.00 67.56 86 THR A N 1
ATOM 665 C CA . THR A 1 86 ? 5.778 -12.902 -7.715 1.00 67.56 86 THR A CA 1
ATOM 666 C C . THR A 1 86 ? 4.401 -12.918 -7.086 1.00 67.56 86 THR A C 1
ATOM 668 O O . THR A 1 86 ? 3.891 -14.002 -6.802 1.00 67.56 86 THR A O 1
ATOM 671 N N . ILE A 1 87 ? 3.790 -11.752 -6.925 1.00 67.94 87 ILE A N 1
ATOM 672 C CA . ILE A 1 87 ? 2.433 -11.623 -6.398 1.00 67.94 87 ILE A CA 1
ATOM 673 C C . ILE A 1 87 ? 1.612 -10.805 -7.388 1.00 67.94 87 ILE A C 1
ATOM 675 O O . ILE A 1 87 ? 1.984 -9.677 -7.712 1.00 67.94 87 ILE A O 1
ATOM 679 N N . ALA A 1 88 ? 0.505 -11.371 -7.870 1.00 72.44 88 ALA A N 1
ATOM 680 C CA . ALA A 1 88 ? -0.485 -10.649 -8.655 1.00 72.44 88 ALA A CA 1
ATOM 681 C C . ALA A 1 88 ? -1.568 -10.079 -7.735 1.00 72.44 88 ALA A C 1
ATOM 683 O O . ALA A 1 88 ? -2.307 -10.804 -7.065 1.00 72.44 88 ALA A O 1
ATOM 684 N N . THR A 1 89 ? -1.699 -8.760 -7.743 1.00 63.50 89 THR A N 1
ATOM 685 C CA . THR A 1 89 ? -2.708 -8.019 -6.990 1.00 63.50 89 THR A CA 1
ATOM 686 C C . THR A 1 89 ? -3.784 -7.490 -7.930 1.00 63.50 89 THR A C 1
ATOM 688 O O . THR A 1 89 ? -3.538 -7.237 -9.113 1.00 63.50 89 THR A O 1
ATOM 691 N N . GLU A 1 90 ? -5.010 -7.333 -7.421 1.00 61.91 90 GLU A N 1
ATOM 692 C CA . GLU A 1 90 ? -6.035 -6.609 -8.177 1.00 61.91 90 GLU A CA 1
ATOM 693 C C . GLU A 1 90 ? -5.596 -5.158 -8.295 1.00 61.91 90 GLU A C 1
ATOM 695 O O . GLU A 1 90 ? -5.468 -4.439 -7.311 1.00 61.91 90 GLU A O 1
ATOM 700 N N . THR A 1 91 ? -5.330 -4.747 -9.524 1.00 54.25 91 THR A N 1
ATOM 701 C CA . THR A 1 91 ? -5.055 -3.367 -9.876 1.00 54.25 91 THR A CA 1
ATOM 702 C C . THR A 1 91 ? -6.202 -2.895 -10.713 1.00 54.25 91 THR A C 1
ATOM 704 O O . THR A 1 91 ? -6.252 -3.097 -11.920 1.00 54.25 91 THR A O 1
ATOM 707 N N . VAL A 1 92 ? -7.142 -2.237 -10.069 1.00 46.97 92 VAL A N 1
ATOM 708 C CA . VAL A 1 92 ? -8.097 -1.454 -10.825 1.00 46.97 92 VAL A CA 1
ATOM 709 C C . VAL A 1 92 ? -7.413 -0.126 -11.101 1.00 46.97 92 VAL A C 1
ATOM 711 O O . VAL A 1 92 ? -7.261 0.709 -10.212 1.00 46.97 92 VAL A O 1
ATOM 714 N N . VAL A 1 93 ? -6.962 0.043 -12.338 1.00 38.88 93 VAL A N 1
ATOM 715 C CA . VAL A 1 93 ? -6.465 1.321 -12.847 1.00 38.88 93 VAL A CA 1
ATOM 716 C C . VAL A 1 93 ? -7.680 2.227 -13.093 1.00 38.88 93 VAL A C 1
ATOM 718 O O . VAL A 1 93 ? -8.028 2.524 -14.226 1.00 38.88 93 VAL A O 1
ATOM 721 N N . ASN A 1 94 ? -8.377 2.610 -12.021 1.00 34.78 94 ASN A N 1
ATOM 722 C CA . ASN A 1 94 ? -9.420 3.630 -12.060 1.00 34.78 94 ASN A CA 1
ATOM 723 C C . ASN A 1 94 ? -8.872 4.854 -11.336 1.00 34.78 94 ASN A C 1
ATOM 725 O O . ASN A 1 94 ? -8.825 4.897 -10.106 1.00 34.78 94 ASN A O 1
ATOM 729 N N . PHE A 1 95 ? -8.416 5.827 -12.118 1.00 41.78 95 PHE A N 1
ATOM 730 C CA . PHE A 1 95 ? -7.968 7.110 -11.603 1.00 41.78 95 PHE A CA 1
ATOM 731 C C . PHE A 1 95 ? -9.180 7.893 -11.107 1.00 41.78 95 PHE A C 1
ATOM 733 O O . PHE A 1 95 ? -10.011 8.332 -11.899 1.00 41.78 95 PHE A O 1
ATOM 740 N N . VAL A 1 96 ? -9.263 8.110 -9.799 1.00 37.62 96 VAL A N 1
ATOM 741 C CA . VAL A 1 96 ? -10.071 9.200 -9.244 1.00 37.62 96 VAL A CA 1
ATOM 742 C C . VAL A 1 96 ? -9.078 10.233 -8.736 1.00 37.62 96 VAL A C 1
ATOM 744 O O . VAL A 1 96 ? -8.665 10.202 -7.580 1.00 37.62 96 VAL A O 1
ATOM 747 N N . GLY A 1 97 ? -8.619 11.078 -9.663 1.00 52.12 97 GLY A N 1
ATOM 748 C CA . GLY A 1 97 ? -7.533 12.031 -9.436 1.00 52.12 97 GLY A CA 1
ATOM 749 C C . GLY A 1 97 ? -6.194 11.338 -9.183 1.00 52.12 97 GLY A C 1
ATOM 750 O O . GLY A 1 97 ? -5.869 11.077 -8.035 1.00 52.12 97 GLY A O 1
ATOM 751 N N . ASP A 1 98 ? -5.452 11.039 -10.255 1.00 68.06 98 ASP A N 1
ATOM 752 C CA . ASP A 1 98 ? -4.020 10.668 -10.349 1.00 68.06 98 ASP A CA 1
ATOM 753 C C . ASP A 1 98 ? -3.411 9.636 -9.367 1.00 68.06 98 ASP A C 1
ATOM 755 O O . ASP A 1 98 ? -2.230 9.322 -9.488 1.00 68.06 98 ASP A O 1
ATOM 759 N N . ALA A 1 99 ? -4.174 9.062 -8.434 1.00 81.75 99 ALA A N 1
ATOM 760 C CA . ALA A 1 99 ? -3.697 8.172 -7.379 1.00 81.75 99 ALA A CA 1
ATOM 761 C C . ALA A 1 99 ? -4.257 6.751 -7.505 1.00 81.75 99 ALA A C 1
ATOM 763 O O . ALA A 1 99 ? -5.375 6.536 -7.983 1.00 81.75 99 ALA A O 1
ATOM 764 N N . ASN A 1 100 ? -3.494 5.774 -7.007 1.00 83.56 100 ASN A N 1
ATOM 765 C CA . ASN A 1 100 ? -3.946 4.388 -6.918 1.00 83.56 100 ASN A CA 1
ATOM 766 C C . ASN A 1 100 ? -5.181 4.260 -6.030 1.00 83.56 100 ASN A C 1
ATOM 768 O O . ASN A 1 100 ? -5.176 4.695 -4.874 1.00 83.56 100 ASN A O 1
ATOM 772 N N . LYS A 1 101 ? -6.217 3.597 -6.548 1.00 80.50 101 LYS A N 1
ATOM 773 C CA . LYS A 1 101 ? -7.433 3.371 -5.778 1.00 80.50 101 LYS A CA 1
ATOM 774 C C . LYS A 1 101 ? -7.188 2.470 -4.554 1.00 80.50 101 LYS A C 1
ATOM 776 O O . LYS A 1 101 ? -6.288 1.624 -4.596 1.00 80.50 101 LYS A O 1
ATOM 781 N N . PRO A 1 102 ? -8.025 2.576 -3.511 1.00 88.00 102 PRO A N 1
ATOM 782 C CA . PRO A 1 102 ? -7.996 1.646 -2.392 1.00 88.00 102 PRO A CA 1
ATOM 783 C C . PRO A 1 102 ? -8.288 0.201 -2.812 1.00 88.00 102 PRO A C 1
ATOM 785 O O . PRO A 1 102 ? -9.145 -0.051 -3.662 1.00 88.00 102 PRO A O 1
ATOM 788 N N . VAL A 1 103 ? -7.592 -0.752 -2.187 1.00 84.75 103 VAL A N 1
ATOM 789 C CA . VAL A 1 103 ? -7.825 -2.196 -2.357 1.00 84.75 103 VAL A CA 1
ATOM 790 C C . VAL A 1 103 ? -8.396 -2.748 -1.055 1.00 84.75 103 VAL A C 1
ATOM 792 O O . VAL A 1 103 ? -7.673 -2.854 -0.068 1.00 84.75 103 VAL A O 1
ATOM 795 N N . LEU A 1 104 ? -9.694 -3.061 -1.022 1.00 85.31 104 LEU A N 1
ATOM 796 C CA . LEU A 1 104 ? -10.349 -3.556 0.193 1.00 85.31 104 LEU A CA 1
ATOM 797 C C . LEU A 1 104 ? -9.925 -4.990 0.534 1.00 85.31 104 LEU A C 1
ATOM 799 O O . LEU A 1 104 ? -9.901 -5.870 -0.329 1.00 85.31 104 LEU A O 1
ATOM 803 N N . ALA A 1 105 ? -9.669 -5.227 1.819 1.00 84.69 105 ALA A N 1
ATOM 804 C CA . ALA A 1 105 ? -9.620 -6.565 2.394 1.00 84.69 105 ALA A CA 1
ATOM 805 C C . ALA A 1 105 ? -11.036 -7.016 2.815 1.00 84.69 105 ALA A C 1
ATOM 807 O O . ALA A 1 105 ? -11.908 -6.171 3.060 1.00 84.69 105 ALA A O 1
ATOM 808 N N . PRO A 1 106 ? -11.307 -8.331 2.929 1.00 82.94 106 PRO A N 1
ATOM 809 C CA . PRO A 1 106 ? -12.595 -8.809 3.424 1.00 82.94 106 PRO A CA 1
ATOM 810 C C . PRO A 1 106 ? -12.919 -8.214 4.804 1.00 82.94 106 PRO A C 1
ATOM 812 O O . PRO A 1 106 ? -12.049 -8.102 5.660 1.00 82.94 106 PRO A O 1
ATOM 815 N N . GLY A 1 107 ? -14.172 -7.812 5.017 1.00 86.44 107 GLY A N 1
ATOM 816 C CA . GLY A 1 107 ? -14.605 -7.168 6.262 1.00 86.44 107 GLY A CA 1
ATOM 817 C C . GLY A 1 107 ? -14.404 -5.651 6.314 1.00 86.44 107 GLY A C 1
ATOM 818 O O . GLY A 1 107 ? -14.936 -5.021 7.227 1.00 86.44 107 GLY A O 1
ATOM 819 N N . MET A 1 108 ? -13.715 -5.048 5.338 1.00 92.06 108 MET A N 1
ATOM 820 C CA . MET A 1 108 ? -13.648 -3.593 5.202 1.00 92.06 108 MET A CA 1
ATOM 821 C C . MET A 1 108 ? -14.907 -3.036 4.534 1.00 92.06 108 MET A C 1
ATOM 823 O O . MET A 1 108 ? -15.329 -3.500 3.478 1.00 92.06 108 MET A O 1
ATOM 827 N N . THR A 1 109 ? -15.475 -1.996 5.137 1.00 94.44 109 THR A N 1
ATOM 828 C CA . THR A 1 109 ? -16.619 -1.242 4.618 1.00 94.44 109 THR A CA 1
ATOM 829 C C . THR A 1 109 ? -16.202 0.214 4.403 1.00 94.44 109 THR A C 1
ATOM 831 O O . THR A 1 109 ? -15.783 0.858 5.371 1.00 94.44 109 THR A O 1
ATOM 834 N N . PRO A 1 110 ? -16.298 0.757 3.176 1.00 94.94 110 PRO A N 1
ATOM 835 C CA . PRO A 1 110 ? -16.093 2.177 2.902 1.00 94.94 110 PRO A CA 1
ATOM 836 C C . PRO A 1 110 ? -16.949 3.080 3.791 1.00 94.94 110 PRO A C 1
ATOM 838 O O . PRO A 1 110 ? -18.144 2.844 3.972 1.00 94.94 110 PRO A O 1
ATOM 841 N N . ILE A 1 111 ? -16.345 4.145 4.317 1.00 95.06 111 ILE A N 1
ATOM 842 C CA . ILE A 1 111 ? -17.047 5.174 5.089 1.00 95.06 111 ILE A CA 1
ATOM 843 C C . ILE A 1 111 ? -16.633 6.578 4.656 1.00 95.06 111 ILE A C 1
ATOM 845 O O . ILE A 1 111 ? -15.506 6.803 4.211 1.00 95.06 111 ILE A O 1
ATOM 849 N N . LYS A 1 112 ? -17.540 7.537 4.836 1.00 89.94 112 LYS A N 1
ATOM 850 C CA . LYS A 1 112 ? -17.295 8.968 4.626 1.00 89.94 112 LYS A CA 1
ATOM 851 C C . LYS A 1 112 ? -17.848 9.787 5.789 1.00 89.94 112 LYS A C 1
ATOM 853 O O . LYS A 1 112 ? -18.789 9.366 6.455 1.00 89.94 112 LYS A O 1
ATOM 858 N N . TYR A 1 113 ? -17.264 10.958 6.019 1.00 84.19 113 TYR A N 1
ATOM 859 C CA . TYR A 1 113 ? -17.806 11.935 6.959 1.00 84.19 113 TYR A CA 1
ATOM 860 C C . TYR A 1 113 ? -18.776 12.858 6.220 1.00 84.19 113 TYR A C 1
ATOM 862 O O . TYR A 1 113 ? -18.398 13.456 5.214 1.00 84.19 113 TYR A O 1
ATOM 870 N N . ASP A 1 114 ? -20.012 12.964 6.699 1.00 81.56 114 ASP A N 1
ATOM 871 C CA . ASP A 1 114 ? -21.062 13.771 6.057 1.00 81.56 114 ASP A CA 1
ATOM 872 C C . ASP A 1 114 ? -21.176 15.206 6.604 1.00 81.56 114 ASP A C 1
ATOM 874 O O . ASP A 1 114 ? -22.056 15.959 6.196 1.00 81.56 114 ASP A O 1
ATOM 878 N N . GLY A 1 115 ? -20.283 15.595 7.519 1.00 76.00 115 GLY A N 1
ATOM 879 C CA . GLY A 1 115 ? -20.355 16.863 8.250 1.00 76.00 115 GLY A CA 1
ATOM 880 C C . GLY A 1 115 ? -20.804 16.696 9.703 1.00 76.00 115 GLY A C 1
ATOM 881 O O . GLY A 1 115 ? -20.495 17.555 10.526 1.00 76.00 115 GLY A O 1
ATOM 882 N N . SER A 1 116 ? -21.443 15.571 10.034 1.00 81.44 116 SER A N 1
ATOM 883 C CA . SER A 1 116 ? -21.944 15.255 11.375 1.00 81.44 116 SER A CA 1
ATOM 884 C C . SER A 1 116 ? -21.457 13.902 11.896 1.00 81.44 116 SER A C 1
ATOM 886 O O . SER A 1 116 ? -20.991 13.802 13.030 1.00 81.44 116 SER A O 1
ATOM 888 N N . THR A 1 117 ? -21.522 12.855 11.072 1.00 84.69 117 THR A N 1
ATOM 889 C CA . THR A 1 117 ? -21.205 11.480 11.464 1.00 84.69 117 THR A CA 1
ATOM 890 C C . THR A 1 117 ? -20.460 10.740 10.357 1.00 84.69 117 THR A C 1
ATOM 892 O O . THR A 1 117 ? -20.399 11.171 9.203 1.00 84.69 117 THR A O 1
ATOM 895 N N . CYS A 1 118 ? -19.832 9.621 10.725 1.00 87.06 118 CYS A N 1
ATOM 896 C CA . CYS A 1 118 ? -19.285 8.691 9.745 1.00 87.06 118 CYS A CA 1
ATOM 897 C C . CYS A 1 118 ? -20.403 7.769 9.254 1.00 87.06 118 CYS A C 1
ATOM 899 O O . CYS A 1 118 ? -20.919 6.959 10.024 1.00 87.06 118 CYS A O 1
ATOM 901 N N . VAL A 1 119 ? -20.731 7.868 7.970 1.00 92.38 119 VAL A N 1
ATOM 902 C CA . VAL A 1 119 ? -21.741 7.041 7.303 1.00 92.38 119 VAL A CA 1
ATOM 903 C C . VAL A 1 119 ? -21.080 6.068 6.334 1.00 92.38 119 VAL A C 1
ATOM 905 O O . VAL A 1 119 ? -19.993 6.329 5.811 1.00 92.38 119 VAL A O 1
ATOM 908 N N . GLU A 1 120 ? -21.729 4.931 6.096 1.00 93.06 120 GLU A N 1
ATOM 909 C CA . GLU A 1 120 ? -21.280 3.969 5.090 1.00 93.06 120 GLU A CA 1
ATOM 910 C C . GLU A 1 120 ? -21.402 4.550 3.679 1.00 93.06 120 GLU A C 1
ATOM 912 O O . GLU A 1 120 ? -22.260 5.385 3.380 1.00 93.06 120 GLU A O 1
ATOM 917 N N . THR A 1 121 ? -20.508 4.120 2.799 1.00 89.88 121 THR A N 1
ATOM 918 C CA . THR A 1 121 ? -20.530 4.475 1.383 1.00 89.88 121 THR A CA 1
ATOM 919 C C . THR A 1 121 ? -20.101 3.274 0.541 1.00 89.88 121 THR A C 1
ATOM 921 O O . THR A 1 121 ? -19.965 2.168 1.059 1.00 89.88 121 THR A O 1
ATOM 924 N N . THR A 1 122 ? -19.931 3.458 -0.763 1.00 80.88 122 THR A N 1
ATOM 925 C CA . THR A 1 122 ? -19.525 2.391 -1.685 1.00 80.88 122 THR A CA 1
ATOM 926 C C . THR A 1 122 ? -18.180 2.714 -2.321 1.00 80.88 122 THR A C 1
ATOM 928 O O . THR A 1 122 ? -17.766 3.873 -2.350 1.00 80.88 122 THR A O 1
ATOM 931 N N . GLU A 1 123 ? -17.499 1.690 -2.843 1.00 77.94 123 GLU A N 1
ATOM 932 C CA . GLU A 1 123 ? -16.192 1.856 -3.495 1.00 77.94 123 GLU A CA 1
ATOM 933 C C . GLU A 1 123 ? -16.223 2.827 -4.682 1.00 77.94 123 GLU A C 1
ATOM 935 O O . GLU A 1 123 ? -15.247 3.529 -4.932 1.00 77.94 123 GLU A O 1
ATOM 940 N N . ASP A 1 124 ? -17.356 2.889 -5.383 1.00 70.62 124 ASP A N 1
ATOM 941 C CA . ASP A 1 124 ? -17.534 3.710 -6.582 1.00 70.62 124 ASP A CA 1
ATOM 942 C C . ASP A 1 124 ? -18.123 5.099 -6.275 1.00 70.62 124 ASP A C 1
ATOM 944 O O . ASP A 1 124 ? -18.388 5.890 -7.183 1.00 70.62 124 ASP A O 1
ATOM 948 N N . HIS A 1 125 ? -18.368 5.421 -4.999 1.00 71.69 125 HIS A N 1
ATOM 949 C CA . HIS A 1 125 ? -18.957 6.702 -4.633 1.00 71.69 125 HIS A CA 1
ATOM 950 C C . HIS A 1 125 ? -17.932 7.835 -4.796 1.00 71.69 125 HIS A C 1
ATOM 952 O O . HIS A 1 125 ? -16.911 7.869 -4.113 1.00 71.69 125 HIS A O 1
ATOM 958 N N . ILE A 1 126 ? -18.251 8.833 -5.628 1.00 71.06 126 ILE A N 1
ATOM 959 C CA . ILE A 1 126 ? -17.343 9.943 -5.981 1.00 71.06 126 ILE A CA 1
ATOM 960 C C . ILE A 1 126 ? -16.813 10.739 -4.775 1.00 71.06 126 ILE A C 1
ATOM 962 O O . ILE A 1 126 ? -15.689 11.229 -4.787 1.00 71.06 126 ILE A O 1
ATOM 966 N N . ASP A 1 127 ? -17.610 10.855 -3.711 1.00 77.06 127 ASP A N 1
ATOM 967 C CA . ASP A 1 127 ? -17.194 11.523 -2.469 1.00 77.06 127 ASP A CA 1
ATOM 968 C C . ASP A 1 127 ? -16.399 10.665 -1.480 1.00 77.06 127 ASP A C 1
ATOM 970 O O . ASP A 1 127 ? -16.019 11.185 -0.430 1.00 77.06 127 ASP A O 1
ATOM 974 N N . TRP A 1 128 ? -16.168 9.378 -1.750 1.00 84.38 128 TRP A N 1
ATOM 975 C CA . TRP A 1 128 ? -15.468 8.519 -0.794 1.00 84.38 128 TRP A CA 1
ATOM 976 C C . TRP A 1 128 ? -14.004 8.936 -0.621 1.00 84.38 128 TRP A C 1
ATOM 978 O O . TRP A 1 128 ? -13.510 9.034 0.503 1.00 84.38 128 TRP A O 1
ATOM 988 N N . TYR A 1 129 ? -13.323 9.244 -1.724 1.00 86.88 129 TYR A N 1
ATOM 989 C CA . TYR A 1 129 ? -11.971 9.786 -1.717 1.00 86.88 129 TYR A CA 1
ATOM 990 C C . TYR A 1 129 ? -11.701 10.609 -2.972 1.00 86.88 129 TYR A C 1
ATOM 992 O O . TYR A 1 129 ? -12.294 10.399 -4.025 1.00 86.88 129 TYR A O 1
ATOM 1000 N N . ASN A 1 130 ? -10.787 11.563 -2.846 1.00 84.69 130 ASN A N 1
ATOM 1001 C CA . ASN A 1 130 ? -10.301 12.395 -3.931 1.00 84.69 130 ASN A CA 1
ATOM 1002 C C . ASN A 1 130 ? -8.954 12.985 -3.510 1.00 84.69 130 ASN A C 1
ATOM 1004 O O . ASN A 1 130 ? -8.892 13.932 -2.720 1.00 84.69 130 ASN A O 1
ATOM 1008 N N . TYR A 1 131 ? -7.881 12.413 -4.045 1.00 82.56 131 TYR A N 1
ATOM 1009 C CA . TYR A 1 131 ? -6.510 12.782 -3.700 1.00 82.56 131 TYR A CA 1
ATOM 1010 C C . TYR A 1 131 ? -6.007 14.021 -4.446 1.00 82.56 131 TYR A C 1
ATOM 1012 O O . TYR A 1 131 ? -4.865 14.432 -4.246 1.00 82.56 131 TYR A O 1
ATOM 1020 N N . ASN A 1 132 ? -6.851 14.651 -5.270 1.00 73.88 132 ASN A N 1
ATOM 1021 C CA . ASN A 1 132 ? -6.503 15.897 -5.932 1.00 73.88 132 ASN A CA 1
ATOM 1022 C C . ASN A 1 132 ? -6.093 16.962 -4.886 1.00 73.88 132 ASN A C 1
ATOM 1024 O O . ASN A 1 132 ? -6.785 17.102 -3.865 1.00 73.88 132 ASN A O 1
ATOM 1028 N N . PRO A 1 133 ? -5.026 17.748 -5.140 1.00 69.06 133 PRO A N 1
ATOM 1029 C CA . PRO A 1 133 ? -4.542 18.787 -4.229 1.00 69.06 133 PRO A CA 1
ATOM 1030 C C . PRO A 1 133 ? -5.602 19.800 -3.776 1.00 69.06 133 PRO A C 1
ATOM 1032 O O . PRO A 1 133 ? -5.456 20.389 -2.707 1.00 69.06 133 PRO A O 1
ATOM 1035 N N . THR A 1 134 ? -6.670 19.997 -4.548 1.00 72.62 134 THR A N 1
ATOM 1036 C CA . THR A 1 134 ? -7.796 20.869 -4.197 1.00 72.62 134 THR A CA 1
ATOM 1037 C C . THR A 1 134 ? -8.754 20.223 -3.194 1.00 72.62 134 THR A C 1
ATOM 1039 O O . THR A 1 134 ? -9.262 20.911 -2.313 1.00 72.62 134 THR A O 1
ATOM 1042 N N . HIS A 1 135 ? -9.007 18.915 -3.296 1.00 77.31 135 HIS A N 1
ATOM 1043 C CA . HIS A 1 135 ? -10.034 18.235 -2.498 1.00 77.31 135 HIS A CA 1
ATOM 1044 C C . HIS A 1 135 ? -9.483 17.522 -1.258 1.00 77.31 135 HIS A C 1
ATOM 1046 O O . HIS A 1 135 ? -10.151 17.529 -0.227 1.00 77.31 135 HIS A O 1
ATOM 1052 N N . LYS A 1 136 ? -8.284 16.924 -1.341 1.00 81.62 136 LYS A N 1
ATOM 1053 C CA . LYS A 1 136 ? -7.562 16.280 -0.221 1.00 81.62 136 LYS A CA 1
ATOM 1054 C C . LYS A 1 136 ? -8.421 15.320 0.626 1.00 81.62 136 LYS A C 1
ATOM 1056 O O . LYS A 1 136 ? -8.290 15.273 1.850 1.00 81.62 136 LYS A O 1
ATOM 1061 N N . LYS A 1 137 ? -9.308 14.549 -0.007 1.00 86.06 137 LYS A N 1
ATOM 1062 C CA . LYS A 1 137 ? -10.176 13.562 0.653 1.00 86.06 137 LYS A CA 1
ATOM 1063 C C . LYS A 1 137 ? -9.502 12.189 0.641 1.00 86.06 137 LYS A C 1
ATOM 1065 O O . LYS A 1 137 ? -9.303 11.607 -0.422 1.00 86.06 137 LYS A O 1
ATOM 1070 N N . TRP A 1 138 ? -9.184 11.661 1.818 1.00 90.00 138 TRP A N 1
ATOM 1071 C CA . TRP A 1 138 ? -8.510 10.370 1.977 1.00 90.00 138 TRP A CA 1
ATOM 1072 C C . TRP A 1 138 ? -9.518 9.240 2.172 1.00 90.00 138 TRP A C 1
ATOM 1074 O O . TRP A 1 138 ? -10.393 9.340 3.039 1.00 90.00 138 TRP A O 1
ATOM 1084 N N . ALA A 1 139 ? -9.369 8.148 1.416 1.00 93.62 139 ALA A N 1
ATOM 1085 C CA . ALA A 1 139 ? -10.275 7.011 1.534 1.00 93.62 139 ALA A CA 1
ATOM 1086 C C . ALA A 1 139 ? -10.191 6.417 2.936 1.00 93.62 139 ALA A C 1
ATOM 1088 O O . ALA A 1 139 ? -9.102 6.133 3.438 1.00 93.62 139 ALA A O 1
ATOM 1089 N N . THR A 1 140 ? -11.348 6.237 3.562 1.00 95.75 140 THR A N 1
ATOM 1090 C CA . THR A 1 140 ? -11.453 5.666 4.903 1.00 95.75 140 THR A CA 1
ATOM 1091 C C . THR A 1 140 ? -12.392 4.465 4.877 1.00 95.75 140 THR A C 1
ATOM 1093 O O . THR A 1 140 ? -13.409 4.474 4.183 1.00 95.75 140 THR A O 1
ATOM 1096 N N . VAL A 1 141 ? -12.064 3.431 5.641 1.00 96.25 141 VAL A N 1
ATOM 1097 C CA . VAL A 1 141 ? -12.918 2.254 5.849 1.00 96.25 141 VAL A CA 1
ATOM 1098 C C . VAL A 1 141 ? -13.083 1.986 7.335 1.00 96.25 141 VAL A C 1
ATOM 1100 O O . VAL A 1 141 ? -12.254 2.416 8.141 1.00 96.25 141 VAL A O 1
ATOM 1103 N N . LYS A 1 142 ? -14.125 1.235 7.685 1.00 95.88 142 LYS A N 1
ATOM 1104 C CA . LYS A 1 142 ? -14.230 0.537 8.967 1.00 95.88 142 LYS A CA 1
ATOM 1105 C C . LYS A 1 142 ? -14.188 -0.972 8.761 1.00 95.88 142 LYS A C 1
ATOM 1107 O O . LYS A 1 142 ? -14.725 -1.473 7.776 1.00 95.88 142 LYS A O 1
ATOM 1112 N N . THR A 1 143 ? -13.590 -1.690 9.693 1.00 94.69 143 THR A N 1
ATOM 1113 C CA . THR A 1 143 ? -13.708 -3.146 9.812 1.00 94.69 143 THR A CA 1
ATOM 1114 C C . THR A 1 143 ? -14.943 -3.532 10.618 1.00 94.69 143 THR A C 1
ATOM 1116 O O . THR A 1 143 ? -15.574 -2.682 11.253 1.00 94.69 143 THR A O 1
ATOM 1119 N N . LYS A 1 144 ? -15.300 -4.823 10.618 1.00 93.19 144 LYS A N 1
ATOM 1120 C CA . LYS A 1 144 ? -16.498 -5.347 11.307 1.00 93.19 144 LYS A CA 1
ATOM 1121 C C . LYS A 1 144 ? -16.557 -4.968 12.790 1.00 93.19 144 LYS A C 1
ATOM 1123 O O . LYS A 1 144 ? -17.631 -4.776 13.349 1.00 93.19 144 LYS A O 1
ATOM 1128 N N . ASP A 1 145 ? -15.398 -4.859 13.417 1.00 92.12 145 ASP A N 1
ATOM 1129 C CA . ASP A 1 145 ? -15.232 -4.554 14.830 1.00 92.12 145 ASP A CA 1
ATOM 1130 C C . ASP A 1 145 ? -15.302 -3.040 15.144 1.00 92.12 145 ASP A C 1
ATOM 1132 O O . ASP A 1 145 ? -15.197 -2.657 16.310 1.00 92.12 145 ASP A O 1
ATOM 1136 N N . GLY A 1 146 ? -15.445 -2.196 14.116 1.00 93.06 146 GLY A N 1
ATOM 1137 C CA . GLY A 1 146 ? -15.488 -0.738 14.205 1.00 93.06 146 GLY A CA 1
ATOM 1138 C C . GLY A 1 146 ? -14.143 -0.035 14.005 1.00 93.06 146 GLY A C 1
ATOM 1139 O O . GLY A 1 146 ? -14.135 1.190 13.906 1.00 93.06 146 GLY A O 1
ATOM 1140 N N . SER A 1 147 ? -13.025 -0.765 13.914 1.00 94.62 147 SER A N 1
ATOM 1141 C CA . SER A 1 147 ? -11.698 -0.166 13.716 1.00 94.62 147 SER A CA 1
ATOM 1142 C C . SER A 1 147 ? -11.599 0.551 12.362 1.00 94.62 147 SER A C 1
ATOM 1144 O O . SER A 1 147 ? -12.117 0.075 11.355 1.00 94.62 147 SER A O 1
ATOM 1146 N N . MET A 1 148 ? -10.954 1.717 12.328 1.00 95.62 148 MET A N 1
ATOM 1147 C CA . MET A 1 148 ? -10.927 2.624 11.180 1.00 95.62 148 MET A CA 1
ATOM 1148 C C . MET A 1 148 ? -9.538 2.703 10.546 1.00 95.62 148 MET A C 1
ATOM 1150 O O . MET A 1 148 ? -8.525 2.857 11.230 1.00 95.62 148 MET A O 1
ATOM 1154 N N . TRP A 1 149 ? -9.508 2.683 9.217 1.00 96.38 149 TRP A N 1
ATOM 1155 C CA . TRP A 1 149 ? -8.278 2.646 8.429 1.00 96.38 149 TRP A CA 1
ATOM 1156 C C . TRP A 1 149 ? -8.316 3.681 7.314 1.00 96.38 149 TRP A C 1
ATOM 1158 O O . TRP A 1 149 ? -9.387 3.995 6.794 1.00 96.38 149 TRP A O 1
ATOM 1168 N N . VAL A 1 150 ? -7.151 4.200 6.939 1.00 96.50 150 VAL A N 1
ATOM 1169 C CA . VAL A 1 150 ? -6.982 5.182 5.862 1.00 96.50 150 VAL A CA 1
ATOM 1170 C C . VAL A 1 150 ? -6.085 4.606 4.778 1.00 96.50 150 VAL A C 1
ATOM 1172 O O . VAL A 1 150 ? -5.033 4.046 5.078 1.00 96.50 150 VAL A O 1
ATOM 1175 N N . TRP A 1 151 ? -6.490 4.746 3.519 1.00 94.81 151 TRP A N 1
ATOM 1176 C CA . TRP A 1 151 ? -5.685 4.299 2.387 1.00 94.81 151 TRP A CA 1
ATOM 1177 C C . TRP A 1 151 ? -4.570 5.295 2.089 1.00 94.81 151 TRP A C 1
ATOM 1179 O O . TRP A 1 151 ? -4.833 6.476 1.835 1.00 94.81 151 TRP A O 1
ATOM 1189 N N . ILE A 1 152 ? -3.339 4.791 2.067 1.00 93.56 152 ILE A N 1
ATOM 1190 C CA . ILE A 1 152 ? -2.150 5.513 1.637 1.00 93.56 152 ILE A CA 1
ATOM 1191 C C . ILE A 1 152 ? -1.753 4.974 0.257 1.00 93.56 152 ILE A C 1
ATOM 1193 O O . ILE A 1 152 ? -1.158 3.894 0.174 1.00 93.56 152 ILE A O 1
ATOM 1197 N N . PRO A 1 153 ? -2.091 5.675 -0.840 1.00 90.81 153 PRO A N 1
ATOM 1198 C CA . PRO A 1 153 ? -1.647 5.277 -2.170 1.00 90.81 153 PRO A CA 1
ATOM 1199 C C . PRO A 1 153 ? -0.130 5.438 -2.297 1.00 90.81 153 PRO A C 1
ATOM 1201 O O . PRO A 1 153 ? 0.461 6.330 -1.690 1.00 90.81 153 PRO A O 1
ATOM 1204 N N . ARG A 1 154 ? 0.502 4.589 -3.113 1.00 89.94 154 ARG A N 1
ATOM 1205 C CA . ARG A 1 154 ? 1.928 4.691 -3.437 1.00 89.94 154 ARG A CA 1
ATOM 1206 C C . ARG A 1 154 ? 2.241 6.051 -4.052 1.00 89.94 154 ARG A C 1
ATOM 1208 O O . ARG A 1 154 ? 1.532 6.517 -4.946 1.00 89.94 154 ARG A O 1
ATOM 1215 N N . TYR A 1 155 ? 3.326 6.652 -3.585 1.00 87.50 155 TYR A N 1
ATOM 1216 C CA . TYR A 1 155 ? 3.848 7.900 -4.113 1.00 87.50 155 TYR A CA 1
ATOM 1217 C C . TYR A 1 155 ? 5.374 7.900 -4.130 1.00 87.50 155 TYR A C 1
ATOM 1219 O O . TYR A 1 155 ? 6.036 7.174 -3.379 1.00 87.50 155 TYR A O 1
ATOM 1227 N N . VAL A 1 156 ? 5.909 8.786 -4.959 1.00 85.31 156 VAL A N 1
ATOM 1228 C CA . VAL A 1 156 ? 7.284 9.265 -4.889 1.00 85.31 156 VAL A CA 1
ATOM 1229 C C . VAL A 1 156 ? 7.306 10.684 -4.361 1.00 85.31 156 VAL A C 1
ATOM 1231 O O . VAL A 1 156 ? 6.337 11.433 -4.509 1.00 85.31 156 VAL A O 1
ATOM 1234 N N . TYR A 1 157 ? 8.407 11.044 -3.719 1.00 82.06 157 TYR A N 1
ATOM 1235 C CA . TYR A 1 157 ? 8.574 12.365 -3.136 1.00 82.06 157 TYR A CA 1
ATOM 1236 C C . TYR A 1 157 ? 9.954 12.936 -3.440 1.00 82.06 157 TYR A C 1
ATOM 1238 O O . TYR A 1 157 ? 10.909 12.192 -3.648 1.00 82.06 157 TYR A O 1
ATOM 1246 N N . LYS A 1 158 ? 10.054 14.261 -3.437 1.00 78.50 158 LYS A N 1
ATOM 1247 C CA . LYS A 1 158 ? 11.294 15.026 -3.589 1.00 78.50 158 LYS A CA 1
ATOM 1248 C C . LYS A 1 158 ? 11.299 16.116 -2.531 1.00 78.50 158 LYS A C 1
ATOM 1250 O O . LYS A 1 158 ? 10.291 16.791 -2.356 1.00 78.50 158 LYS A O 1
ATOM 1255 N N . ILE A 1 159 ? 12.401 16.277 -1.800 1.00 75.75 159 ILE A N 1
ATOM 1256 C CA . ILE A 1 159 ? 12.536 17.397 -0.862 1.00 75.75 159 ILE A CA 1
ATOM 1257 C C . ILE A 1 159 ? 13.382 18.440 -1.567 1.00 75.75 159 ILE A C 1
ATOM 1259 O O . ILE A 1 159 ? 14.593 18.293 -1.705 1.00 75.75 159 ILE A O 1
ATOM 1263 N N . SER A 1 160 ? 12.709 19.468 -2.070 1.00 70.69 160 SER A N 1
ATOM 1264 C CA . SER A 1 160 ? 13.324 20.506 -2.893 1.00 70.69 160 SER A CA 1
ATOM 1265 C C . SER A 1 160 ? 14.047 21.576 -2.068 1.00 70.69 160 SER A C 1
ATOM 1267 O O . SER A 1 160 ? 14.872 22.326 -2.588 1.00 70.69 160 SER A O 1
ATOM 1269 N N . ASN A 1 161 ? 13.751 21.649 -0.767 1.00 69.06 161 ASN A N 1
ATOM 1270 C CA . ASN A 1 161 ? 14.404 22.546 0.181 1.00 69.06 161 ASN A CA 1
ATOM 1271 C C . ASN A 1 161 ? 14.269 22.019 1.618 1.00 69.06 161 ASN A C 1
ATOM 1273 O O . ASN A 1 161 ? 13.343 21.270 1.921 1.00 69.06 161 ASN A O 1
ATOM 1277 N N . GLY A 1 162 ? 15.144 22.462 2.521 1.00 67.25 162 GLY A N 1
ATOM 1278 C CA . GLY A 1 162 ? 15.058 22.181 3.957 1.00 67.25 162 GLY A CA 1
ATOM 1279 C C . GLY A 1 162 ? 15.533 20.787 4.373 1.00 67.25 162 GLY A C 1
ATOM 1280 O O . GLY A 1 162 ? 15.256 20.336 5.482 1.00 67.25 162 GLY A O 1
ATOM 1281 N N . TRP A 1 163 ? 16.240 20.076 3.490 1.00 71.56 163 TRP A N 1
ATOM 1282 C CA . TRP A 1 163 ? 16.822 18.779 3.820 1.00 71.56 163 TRP A CA 1
ATOM 1283 C C . TRP A 1 163 ? 17.915 18.924 4.886 1.00 71.56 163 TRP A C 1
ATOM 1285 O O . TRP A 1 163 ? 18.853 19.699 4.710 1.00 71.56 163 TRP A O 1
ATOM 1295 N N . HIS A 1 164 ? 17.795 18.172 5.985 1.00 73.62 164 HIS A N 1
ATOM 1296 C CA . HIS A 1 164 ? 18.716 18.224 7.131 1.00 73.62 164 HIS A CA 1
ATOM 1297 C C . HIS A 1 164 ? 18.937 19.640 7.705 1.00 73.62 164 HI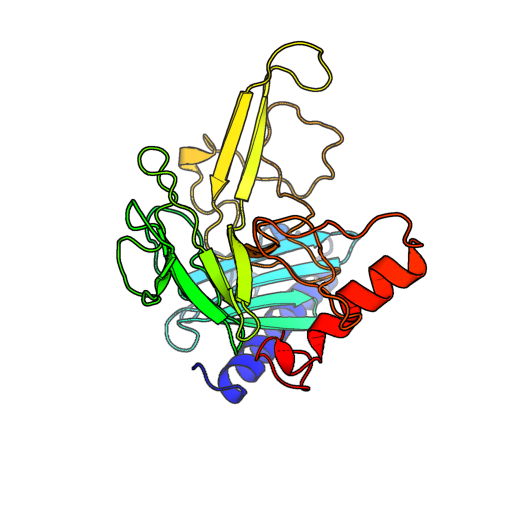S A C 1
ATOM 1299 O O . HIS A 1 164 ? 19.980 19.918 8.297 1.00 73.62 164 HIS A O 1
ATOM 1305 N N . SER A 1 165 ? 17.964 20.541 7.549 1.00 73.50 165 SER A N 1
ATOM 1306 C CA . SER A 1 165 ? 18.017 21.883 8.125 1.00 73.50 165 SER A CA 1
ATOM 1307 C C . SER A 1 165 ? 16.887 22.106 9.131 1.00 73.50 165 SER A C 1
ATOM 1309 O O . SER A 1 165 ? 15.890 21.389 9.160 1.00 73.50 165 SER A O 1
ATOM 1311 N N . ASN A 1 166 ? 17.033 23.151 9.948 1.00 76.38 166 ASN A N 1
ATOM 1312 C CA . ASN A 1 166 ? 15.995 23.617 10.874 1.00 76.38 166 ASN A CA 1
ATOM 1313 C C . ASN A 1 166 ? 15.038 24.634 10.220 1.00 76.38 166 ASN A C 1
ATOM 1315 O O . ASN A 1 166 ? 14.362 25.389 10.917 1.00 76.38 166 ASN A O 1
ATOM 1319 N N . THR A 1 167 ? 15.014 24.711 8.887 1.00 73.00 167 THR A N 1
ATOM 1320 C CA . THR A 1 167 ? 14.115 25.595 8.134 1.00 73.00 167 THR A CA 1
ATOM 1321 C C . THR A 1 167 ? 12.976 24.784 7.541 1.00 73.00 167 THR A C 1
ATOM 1323 O O . THR A 1 167 ? 13.150 23.613 7.218 1.00 73.00 167 THR A O 1
ATOM 1326 N N . VAL A 1 168 ? 11.815 25.410 7.345 1.00 68.94 168 VAL A N 1
ATOM 1327 C CA . VAL A 1 168 ? 10.678 24.749 6.691 1.00 68.94 168 VAL A CA 1
ATOM 1328 C C . VAL A 1 168 ? 11.101 24.258 5.304 1.00 68.94 168 VAL A C 1
ATOM 1330 O O . VAL A 1 168 ? 11.549 25.045 4.470 1.00 68.94 168 VAL A O 1
ATOM 1333 N N . GLY A 1 169 ? 10.989 22.949 5.086 1.00 68.31 169 GLY A N 1
ATOM 1334 C CA . GLY A 1 169 ? 11.278 22.316 3.808 1.00 68.31 169 GLY A CA 1
ATOM 1335 C C . GLY A 1 169 ? 10.079 22.304 2.868 1.00 68.31 169 GLY A C 1
ATOM 1336 O O . GLY A 1 169 ? 8.939 22.514 3.279 1.00 68.31 169 GLY A O 1
ATOM 1337 N N . THR A 1 170 ? 10.340 22.050 1.590 1.00 74.12 170 THR A N 1
ATOM 1338 C CA . THR A 1 170 ? 9.300 21.822 0.576 1.00 74.12 170 THR A CA 1
ATOM 1339 C C . THR A 1 170 ? 9.369 20.371 0.138 1.00 74.12 170 THR A C 1
ATOM 1341 O O . THR A 1 170 ? 10.458 19.868 -0.135 1.00 74.12 170 THR A O 1
ATOM 1344 N N . ILE A 1 171 ? 8.218 19.697 0.125 1.00 76.38 171 ILE A N 1
ATOM 1345 C CA . ILE A 1 171 ? 8.097 18.301 -0.291 1.00 76.38 171 ILE A CA 1
ATOM 1346 C C . ILE A 1 171 ? 7.141 18.246 -1.472 1.00 76.38 171 ILE A C 1
ATOM 1348 O O . ILE A 1 171 ? 5.950 18.525 -1.327 1.00 76.38 171 ILE A O 1
ATOM 1352 N N . ASP A 1 172 ? 7.675 17.855 -2.615 1.00 77.56 172 ASP A N 1
ATOM 1353 C CA . ASP A 1 172 ? 6.912 17.586 -3.821 1.00 77.56 172 ASP A CA 1
ATOM 1354 C C . ASP A 1 172 ? 6.511 16.110 -3.813 1.00 77.56 172 ASP A C 1
ATOM 1356 O O . ASP A 1 172 ? 7.328 15.245 -3.494 1.00 77.56 172 ASP A O 1
ATOM 1360 N N . ILE A 1 173 ? 5.247 15.816 -4.121 1.00 82.00 173 ILE A N 1
ATOM 1361 C CA . ILE A 1 173 ? 4.687 14.460 -4.089 1.00 82.00 173 ILE A CA 1
ATOM 1362 C C . ILE A 1 173 ? 4.026 14.169 -5.431 1.00 82.00 173 ILE A C 1
ATOM 1364 O O . ILE A 1 173 ? 3.233 14.968 -5.926 1.00 82.00 173 ILE A O 1
ATOM 1368 N N . GLN A 1 174 ? 4.296 12.984 -5.970 1.00 82.69 174 GLN A N 1
ATOM 1369 C CA . GLN A 1 174 ? 3.593 12.433 -7.120 1.00 82.69 174 GLN A CA 1
ATOM 1370 C C . GLN A 1 174 ? 3.099 11.029 -6.781 1.00 82.69 174 GLN A C 1
ATOM 1372 O O . GLN A 1 174 ? 3.883 10.166 -6.391 1.00 82.69 174 GLN A O 1
ATOM 1377 N N . PHE A 1 175 ? 1.805 10.779 -6.968 1.00 86.19 175 PHE A N 1
ATOM 1378 C CA . PHE A 1 175 ? 1.272 9.426 -6.856 1.00 86.19 175 PHE A CA 1
ATOM 1379 C C . PHE A 1 175 ? 1.733 8.556 -8.029 1.00 86.19 175 PHE A C 1
ATOM 1381 O O . PHE A 1 175 ? 1.846 9.012 -9.170 1.00 86.19 175 PHE A O 1
ATOM 1388 N N . SER A 1 176 ? 2.010 7.290 -7.741 1.00 83.81 176 SER A N 1
ATOM 1389 C CA . SER A 1 176 ? 2.431 6.306 -8.739 1.00 83.81 176 SER A CA 1
ATOM 1390 C C . SER A 1 176 ? 1.216 5.743 -9.486 1.00 83.81 176 SER A C 1
ATOM 1392 O O . SER A 1 176 ? 0.118 5.668 -8.933 1.00 83.81 176 SER A O 1
ATOM 1394 N N . LYS A 1 177 ? 1.413 5.286 -10.729 1.00 77.12 177 LYS A N 1
ATOM 1395 C CA . LYS A 1 177 ? 0.404 4.533 -11.492 1.00 77.12 177 LYS A CA 1
ATOM 1396 C C . LYS A 1 177 ? 0.672 3.047 -11.298 1.00 77.12 177 LYS A C 1
ATOM 1398 O O . LYS A 1 177 ? 1.652 2.509 -11.810 1.00 77.12 177 LYS A O 1
ATOM 1403 N N . GLY A 1 178 ? -0.173 2.374 -10.525 1.00 77.94 178 GLY A N 1
ATOM 1404 C CA . GLY A 1 178 ? 0.158 1.053 -10.005 1.00 77.94 178 GLY A CA 1
ATOM 1405 C C . GLY A 1 178 ? 1.439 1.143 -9.173 1.00 77.94 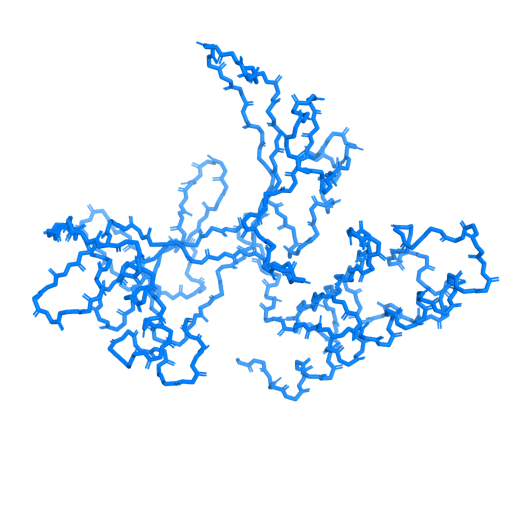178 GLY A C 1
ATOM 1406 O O . GLY A 1 178 ? 1.514 1.915 -8.219 1.00 77.94 178 GLY A O 1
ATOM 1407 N N . ILE A 1 179 ? 2.466 0.389 -9.550 1.00 77.62 179 ILE A N 1
ATOM 1408 C CA . ILE A 1 179 ? 3.803 0.489 -8.942 1.00 77.62 179 ILE A CA 1
ATOM 1409 C C . ILE A 1 179 ? 4.824 1.182 -9.863 1.00 77.62 179 ILE A C 1
ATOM 1411 O O . ILE A 1 179 ? 6.007 1.245 -9.533 1.00 77.62 179 ILE A O 1
ATOM 1415 N N . ASN A 1 180 ? 4.373 1.744 -10.996 1.00 75.06 180 ASN A N 1
ATOM 1416 C CA . ASN A 1 180 ? 5.205 2.595 -11.840 1.00 75.06 180 ASN A CA 1
ATOM 1417 C C . ASN A 1 180 ? 5.268 4.018 -11.275 1.00 75.06 180 ASN A C 1
ATOM 1419 O O . ASN A 1 180 ? 4.305 4.787 -11.312 1.00 75.06 180 ASN A O 1
ATOM 1423 N N . ASP A 1 181 ? 6.453 4.365 -10.800 1.00 80.19 181 ASP A N 1
ATOM 1424 C CA . ASP A 1 181 ? 6.790 5.663 -10.230 1.00 80.19 181 ASP A CA 1
ATOM 1425 C C . ASP A 1 181 ? 7.052 6.742 -11.306 1.00 80.19 181 ASP A C 1
ATOM 1427 O O . ASP A 1 181 ? 6.863 7.931 -11.061 1.00 80.19 181 ASP A O 1
ATOM 1431 N N . ASN A 1 182 ? 7.411 6.330 -12.527 1.00 75.38 182 ASN A N 1
ATOM 1432 C CA . ASN A 1 182 ? 7.882 7.181 -13.630 1.00 75.38 182 ASN A CA 1
ATOM 1433 C C . ASN A 1 182 ? 6.854 7.376 -14.755 1.00 75.38 182 ASN A C 1
ATOM 1435 O O . ASN A 1 182 ? 7.207 7.771 -15.868 1.00 75.38 182 ASN A O 1
ATOM 1439 N N . TRP A 1 183 ? 5.581 7.090 -14.481 1.00 67.81 183 TRP A N 1
ATOM 1440 C CA . TRP A 1 183 ? 4.507 7.136 -15.476 1.00 67.81 183 TRP A CA 1
ATOM 1441 C C . TRP A 1 183 ? 4.227 8.552 -16.001 1.00 67.81 183 TRP A C 1
ATOM 1443 O O . TRP A 1 183 ? 3.875 8.720 -17.166 1.00 67.81 183 TRP A O 1
ATOM 1453 N N . ASN A 1 184 ? 4.409 9.574 -15.158 1.00 67.50 184 ASN A N 1
ATOM 1454 C CA . ASN A 1 184 ? 4.188 10.972 -15.506 1.00 67.50 184 ASN A CA 1
ATOM 1455 C C . ASN A 1 184 ? 5.500 11.758 -15.460 1.00 67.50 184 ASN A C 1
ATOM 1457 O O . ASN A 1 184 ? 5.755 12.542 -14.548 1.00 67.50 184 ASN A O 1
ATOM 1461 N N . LYS A 1 185 ? 6.344 11.551 -16.476 1.00 62.41 185 LYS A N 1
ATOM 1462 C CA . LYS A 1 185 ? 7.628 12.260 -16.600 1.00 62.41 185 LYS A CA 1
ATOM 1463 C C . LYS A 1 185 ? 7.471 13.782 -16.640 1.00 62.41 185 LYS A C 1
ATOM 1465 O O . LYS A 1 185 ? 8.387 14.484 -16.236 1.00 62.41 185 LYS A O 1
ATOM 1470 N N . ASN A 1 186 ? 6.324 14.298 -17.085 1.00 56.12 186 ASN A N 1
ATOM 1471 C CA . ASN A 1 186 ? 6.073 15.739 -17.131 1.00 56.12 186 ASN A CA 1
ATOM 1472 C C . ASN A 1 186 ? 5.941 16.343 -15.724 1.00 56.12 186 ASN A C 1
ATOM 1474 O O . ASN A 1 186 ? 6.454 17.431 -15.488 1.00 56.12 186 ASN A O 1
ATOM 1478 N N . VAL A 1 187 ? 5.315 15.628 -14.782 1.00 56.47 187 VAL A N 1
ATOM 1479 C CA . VAL A 1 187 ? 5.218 16.050 -13.368 1.00 56.47 187 VAL A CA 1
ATOM 1480 C C . VAL A 1 187 ? 6.537 15.820 -12.618 1.00 56.47 187 VAL A C 1
ATOM 1482 O O . VAL A 1 187 ? 6.885 16.585 -11.720 1.00 56.47 187 VAL A O 1
ATOM 1485 N N . LEU A 1 188 ? 7.348 14.858 -13.068 1.00 52.09 188 LEU A N 1
ATOM 1486 C CA . LEU A 1 188 ? 8.729 14.690 -12.607 1.00 52.09 188 LEU A CA 1
ATOM 1487 C C . LEU A 1 188 ? 9.722 15.687 -13.241 1.00 52.09 188 LEU A C 1
ATOM 1489 O O . LEU A 1 188 ? 10.918 15.570 -13.002 1.00 52.09 188 LEU A O 1
ATOM 1493 N N . PHE A 1 189 ? 9.278 16.647 -14.063 1.00 53.22 189 PHE A N 1
ATOM 1494 C CA . PHE A 1 189 ? 10.151 17.569 -14.815 1.00 53.22 189 PHE A CA 1
ATOM 1495 C C . PHE A 1 189 ? 11.228 16.861 -15.667 1.00 53.22 189 PHE A C 1
ATOM 1497 O O . PHE A 1 189 ? 12.329 17.370 -15.860 1.00 53.22 189 PHE A O 1
ATOM 1504 N N . GLY A 1 190 ? 10.910 15.673 -16.184 1.00 47.00 190 GLY A N 1
ATOM 1505 C CA . GLY A 1 190 ? 11.826 14.822 -16.946 1.00 47.00 190 GLY A CA 1
ATOM 1506 C C . GLY A 1 190 ? 12.752 13.950 -16.091 1.00 47.00 190 GLY A C 1
ATOM 1507 O O . GLY A 1 190 ? 13.525 13.179 -16.657 1.00 47.00 190 GLY A O 1
ATOM 1508 N N . GLU A 1 191 ? 12.673 14.032 -14.760 1.00 52.00 191 GLU A N 1
ATOM 1509 C CA . GLU A 1 191 ? 13.458 13.207 -13.839 1.00 52.00 191 GLU A CA 1
ATOM 1510 C C . GLU A 1 191 ? 12.874 11.789 -13.710 1.00 52.00 191 GLU A C 1
ATOM 1512 O O . GLU A 1 191 ? 11.683 11.548 -13.922 1.00 52.00 191 GLU A O 1
ATOM 1517 N N . THR A 1 192 ? 13.722 10.828 -13.347 1.00 57.06 192 THR A N 1
ATOM 1518 C CA . THR A 1 192 ? 13.312 9.472 -12.963 1.00 57.06 192 THR A CA 1
ATOM 1519 C C . THR A 1 192 ? 13.402 9.312 -11.455 1.00 57.06 192 THR A C 1
ATOM 1521 O O . THR A 1 192 ? 14.420 9.656 -10.858 1.00 57.06 192 THR A O 1
ATOM 1524 N N . ALA A 1 193 ? 12.372 8.736 -10.847 1.00 55.62 193 ALA A N 1
ATOM 1525 C CA . ALA A 1 193 ? 12.413 8.284 -9.473 1.00 55.62 193 ALA A CA 1
ATOM 1526 C C . ALA A 1 193 ? 13.459 7.172 -9.310 1.00 55.62 193 ALA A C 1
ATOM 1528 O O . ALA A 1 193 ? 13.390 6.140 -9.987 1.00 55.62 193 ALA A O 1
ATOM 1529 N N . GLU A 1 194 ? 14.418 7.390 -8.414 1.00 62.19 194 GLU A N 1
ATOM 1530 C CA . GLU A 1 194 ? 15.483 6.435 -8.099 1.00 62.19 194 GLU A CA 1
ATOM 1531 C C . GLU A 1 194 ? 15.100 5.581 -6.878 1.00 62.19 194 GLU A C 1
ATOM 1533 O O . GLU A 1 194 ? 14.458 6.066 -5.945 1.00 62.19 194 GLU A O 1
ATOM 1538 N N . SER A 1 195 ? 15.517 4.307 -6.872 1.00 54.91 195 SER A N 1
ATOM 1539 C CA . SER A 1 195 ? 15.266 3.353 -5.777 1.00 54.91 195 SER A CA 1
ATOM 1540 C C . SER A 1 195 ? 16.238 3.488 -4.597 1.00 54.91 195 SER A C 1
ATOM 1542 O O . SER A 1 195 ? 16.462 2.527 -3.858 1.00 54.91 195 SER A O 1
ATOM 1544 N N . SER A 1 196 ? 16.914 4.628 -4.467 1.00 47.78 196 SER A N 1
ATOM 1545 C CA . SER A 1 196 ? 17.978 4.813 -3.488 1.00 47.78 196 SER A CA 1
ATOM 1546 C C . SER A 1 196 ? 17.401 5.126 -2.108 1.00 47.78 196 SER A C 1
ATOM 1548 O O . SER A 1 196 ? 16.525 5.974 -1.944 1.00 47.78 196 SER A O 1
ATOM 1550 N N . ASN A 1 197 ? 17.926 4.436 -1.086 1.00 48.16 197 ASN A N 1
ATOM 1551 C CA . ASN A 1 197 ? 17.780 4.854 0.305 1.00 48.16 197 ASN A CA 1
ATOM 1552 C C . ASN A 1 197 ? 18.093 6.351 0.383 1.00 48.16 197 ASN A C 1
ATOM 1554 O O . ASN A 1 197 ? 19.111 6.779 -0.155 1.00 48.16 197 ASN A O 1
ATOM 1558 N N . ALA A 1 198 ? 17.217 7.110 1.039 1.00 45.31 198 ALA A N 1
ATOM 1559 C CA . ALA A 1 198 ? 17.194 8.568 1.142 1.00 45.31 198 ALA A CA 1
ATOM 1560 C C . ALA A 1 198 ? 18.424 9.207 1.834 1.00 45.31 198 ALA A C 1
ATOM 1562 O O . ALA A 1 198 ? 18.281 10.127 2.631 1.00 45.31 198 ALA A O 1
ATOM 1563 N N . SER A 1 199 ? 19.645 8.740 1.568 1.00 47.47 199 SER A N 1
ATOM 1564 C CA . SER A 1 199 ? 20.886 9.355 2.035 1.00 47.47 199 SER A CA 1
ATOM 1565 C C . SER A 1 199 ? 21.252 10.617 1.246 1.00 47.47 199 SER A C 1
ATOM 1567 O O . SER A 1 199 ? 22.096 11.386 1.699 1.00 47.47 199 SER A O 1
ATOM 1569 N N . THR A 1 200 ? 20.599 10.880 0.109 1.00 48.50 200 THR A N 1
ATOM 1570 C CA . THR A 1 200 ? 20.839 12.071 -0.717 1.00 48.50 200 THR A CA 1
ATOM 1571 C C . THR A 1 200 ? 19.529 12.673 -1.220 1.00 48.50 200 THR A C 1
ATOM 1573 O O . THR A 1 200 ? 19.163 12.480 -2.379 1.00 48.50 200 THR A O 1
ATOM 1576 N N . ASN A 1 201 ? 18.806 13.436 -0.396 1.00 56.12 201 ASN A N 1
ATOM 1577 C CA . ASN A 1 201 ? 17.748 14.284 -0.945 1.00 56.12 201 ASN A CA 1
ATOM 1578 C C . ASN A 1 201 ? 18.350 15.533 -1.609 1.00 56.12 201 ASN A C 1
ATOM 1580 O O . ASN A 1 201 ? 18.398 16.617 -1.038 1.00 56.12 201 ASN A O 1
ATOM 1584 N N . GLY A 1 202 ? 18.914 15.325 -2.798 1.00 56.78 202 GLY A N 1
ATOM 1585 C CA . GLY A 1 202 ? 19.546 16.333 -3.642 1.00 56.78 202 GLY A CA 1
ATOM 1586 C C . GLY A 1 202 ? 18.657 16.700 -4.823 1.00 56.78 202 GLY A C 1
ATOM 1587 O O . GLY A 1 202 ? 19.079 16.523 -5.962 1.00 56.78 202 GLY A O 1
ATOM 1588 N N . ASN A 1 203 ? 17.426 17.160 -4.564 1.00 65.69 203 ASN A N 1
ATOM 1589 C CA . ASN A 1 203 ? 16.448 17.501 -5.603 1.00 65.69 203 ASN A CA 1
ATOM 1590 C C . ASN A 1 203 ? 16.109 16.341 -6.557 1.00 65.69 203 ASN A C 1
ATOM 1592 O O . ASN A 1 203 ? 15.928 16.566 -7.749 1.00 65.69 203 ASN A O 1
ATOM 1596 N N . LYS A 1 204 ? 15.972 15.114 -6.053 1.00 74.06 204 LYS A N 1
ATOM 1597 C CA . LYS A 1 204 ? 15.539 13.965 -6.861 1.00 74.06 204 LYS A CA 1
ATOM 1598 C C . LYS A 1 204 ? 14.270 13.351 -6.295 1.00 74.06 204 LYS A C 1
ATOM 1600 O O . LYS A 1 204 ? 14.074 13.353 -5.081 1.00 74.06 204 LYS A O 1
ATOM 1605 N N . TYR A 1 205 ? 13.433 12.810 -7.173 1.00 76.12 205 TYR A N 1
ATOM 1606 C CA . TYR A 1 205 ? 12.306 11.986 -6.756 1.00 76.12 205 TYR A CA 1
ATOM 1607 C C . TYR A 1 205 ? 12.786 10.619 -6.258 1.00 76.12 205 TYR A C 1
ATOM 1609 O O . TYR A 1 205 ? 13.619 9.961 -6.882 1.00 76.12 205 TYR A O 1
ATOM 1617 N N . THR A 1 206 ? 12.232 10.185 -5.132 1.00 79.69 206 THR A N 1
ATOM 1618 C CA . THR A 1 206 ? 12.592 8.943 -4.447 1.00 79.69 206 THR A CA 1
ATOM 1619 C C . THR A 1 206 ? 11.330 8.160 -4.108 1.00 79.69 206 THR A C 1
ATOM 1621 O O . THR A 1 206 ? 10.316 8.734 -3.694 1.00 79.69 206 THR A O 1
ATOM 1624 N N . ASN A 1 207 ? 11.374 6.839 -4.286 1.00 79.94 207 ASN A N 1
ATOM 1625 C CA . ASN A 1 207 ? 10.304 5.954 -3.838 1.00 79.94 207 ASN A CA 1
ATOM 1626 C C . ASN A 1 207 ? 10.358 5.759 -2.317 1.00 79.94 207 ASN A C 1
ATOM 1628 O O . ASN A 1 207 ? 11.420 5.615 -1.716 1.00 79.94 207 ASN A O 1
ATOM 1632 N N . HIS A 1 208 ? 9.198 5.741 -1.663 1.00 82.50 208 HIS A N 1
ATOM 1633 C CA . HIS A 1 208 ? 9.171 5.564 -0.216 1.00 82.50 208 HIS A CA 1
ATOM 1634 C C . HIS A 1 208 ? 9.337 4.076 0.163 1.00 82.50 208 HIS A C 1
ATOM 1636 O O . HIS A 1 208 ? 8.574 3.240 -0.333 1.00 82.50 208 HIS A O 1
ATOM 1642 N N . PRO A 1 209 ? 10.258 3.718 1.084 1.00 82.44 209 PRO A N 1
ATOM 1643 C CA . PRO A 1 209 ? 10.551 2.320 1.420 1.00 82.44 209 PRO A CA 1
ATOM 1644 C C . PRO A 1 209 ? 9.350 1.564 2.008 1.00 82.44 209 PRO A C 1
ATOM 1646 O O . PRO A 1 209 ? 9.269 0.348 1.880 1.00 82.44 209 PRO A O 1
ATOM 1649 N N . ALA A 1 210 ? 8.375 2.269 2.595 1.00 87.19 210 ALA A N 1
ATOM 1650 C CA . ALA A 1 210 ? 7.148 1.654 3.119 1.00 87.19 210 ALA A CA 1
ATOM 1651 C C . ALA A 1 210 ? 6.286 0.941 2.058 1.00 87.19 210 ALA A C 1
ATOM 1653 O O . ALA A 1 210 ? 5.410 0.165 2.423 1.00 87.19 210 ALA A O 1
ATOM 1654 N N . PHE A 1 211 ? 6.509 1.189 0.762 1.00 87.50 211 PHE A N 1
ATOM 1655 C CA . PHE A 1 211 ? 5.781 0.512 -0.315 1.00 87.50 211 PHE A CA 1
ATOM 1656 C C . PHE A 1 211 ? 6.502 -0.730 -0.857 1.00 87.50 211 PHE A C 1
ATOM 1658 O O . PHE A 1 211 ? 6.079 -1.267 -1.883 1.00 87.50 211 PHE A O 1
ATOM 1665 N N . THR A 1 212 ? 7.563 -1.187 -0.184 1.00 83.81 212 THR A N 1
ATOM 1666 C CA . THR A 1 212 ? 8.331 -2.378 -0.559 1.00 83.81 212 THR A CA 1
ATOM 1667 C C . THR A 1 212 ? 8.442 -3.333 0.632 1.00 83.81 212 THR A C 1
ATOM 1669 O O . THR A 1 212 ? 9.154 -3.071 1.599 1.00 83.81 212 THR A O 1
ATOM 1672 N N . PHE A 1 213 ? 7.752 -4.471 0.559 1.00 78.56 213 PHE A N 1
ATOM 1673 C CA . PHE A 1 213 ? 7.756 -5.519 1.581 1.00 78.56 213 PHE A CA 1
ATOM 1674 C C . PHE A 1 213 ? 8.658 -6.673 1.149 1.00 78.56 213 PHE A C 1
ATOM 1676 O O . PHE A 1 213 ? 8.240 -7.582 0.429 1.00 78.56 213 PHE A O 1
ATOM 1683 N N . GLY A 1 214 ? 9.918 -6.625 1.587 1.00 80.25 214 GLY A N 1
ATOM 1684 C CA . GLY A 1 214 ? 10.943 -7.569 1.152 1.00 80.25 214 GLY A CA 1
ATOM 1685 C C . GLY A 1 214 ? 11.154 -7.456 -0.353 1.00 80.25 214 GLY A C 1
ATOM 1686 O O . GLY A 1 214 ? 11.752 -6.494 -0.821 1.00 80.25 214 GLY A O 1
ATOM 1687 N N . ASP A 1 215 ? 10.611 -8.422 -1.090 1.00 72.44 215 ASP A N 1
ATOM 1688 C CA . ASP A 1 215 ? 10.752 -8.511 -2.539 1.00 72.44 215 ASP A CA 1
ATOM 1689 C C . ASP A 1 215 ? 9.522 -8.005 -3.325 1.00 72.44 215 ASP A C 1
ATOM 1691 O O . ASP A 1 215 ? 9.466 -8.152 -4.546 1.00 72.44 215 ASP A O 1
ATOM 1695 N N . VAL A 1 216 ? 8.519 -7.442 -2.642 1.00 72.31 216 VAL A N 1
ATOM 1696 C CA . VAL A 1 216 ? 7.208 -7.109 -3.223 1.00 72.31 216 VAL A CA 1
ATOM 1697 C C . VAL A 1 216 ? 6.937 -5.611 -3.128 1.00 72.31 216 VAL A C 1
ATOM 1699 O O . VAL A 1 216 ? 6.874 -5.061 -2.031 1.00 72.31 216 VAL A O 1
ATOM 1702 N N . GLU A 1 217 ? 6.713 -4.955 -4.267 1.00 80.69 217 GLU A N 1
ATOM 1703 C CA . GLU A 1 217 ? 6.213 -3.577 -4.316 1.00 80.69 217 GLU A CA 1
ATOM 1704 C C . GLU A 1 217 ? 4.674 -3.556 -4.307 1.00 80.69 217 GLU A C 1
ATOM 1706 O O . GLU A 1 217 ? 4.028 -4.344 -5.000 1.00 80.69 217 GLU A O 1
ATOM 1711 N N . VAL A 1 218 ? 4.078 -2.640 -3.540 1.00 81.81 218 VAL A N 1
ATOM 1712 C CA . VAL A 1 218 ? 2.616 -2.482 -3.432 1.00 81.81 218 VAL A CA 1
ATOM 1713 C C . VAL A 1 218 ? 2.142 -1.133 -3.973 1.00 81.81 218 VAL A C 1
ATOM 1715 O O . VAL A 1 218 ? 2.873 -0.143 -3.944 1.00 81.81 218 VAL A O 1
ATOM 1718 N N . THR A 1 219 ? 0.897 -1.083 -4.456 1.00 84.25 219 THR A N 1
ATOM 1719 C CA . THR A 1 219 ? 0.247 0.127 -5.005 1.00 84.25 219 THR A CA 1
ATOM 1720 C C . THR A 1 219 ? -0.229 1.102 -3.923 1.00 84.25 219 THR A C 1
ATOM 1722 O O . THR A 1 219 ? -0.602 2.237 -4.221 1.00 84.25 219 THR A O 1
ATOM 1725 N N . GLY A 1 220 ? -0.208 0.670 -2.668 1.00 89.62 220 GLY A N 1
ATOM 1726 C CA . GLY A 1 220 ? -0.604 1.411 -1.481 1.00 89.62 220 GLY A CA 1
ATOM 1727 C C . GLY A 1 220 ? -0.872 0.444 -0.333 1.00 89.62 220 GLY A C 1
ATOM 1728 O O . GLY A 1 220 ? -0.733 -0.772 -0.495 1.00 89.62 220 GLY A O 1
ATOM 1729 N N . PHE A 1 221 ? -1.240 0.974 0.827 1.00 91.62 221 PHE A N 1
ATOM 1730 C CA . PHE A 1 221 ? -1.608 0.168 1.989 1.00 91.62 221 PHE A CA 1
ATOM 1731 C C . PHE A 1 221 ? -2.612 0.897 2.884 1.00 91.62 221 PHE A C 1
ATOM 1733 O O . PHE A 1 221 ? -2.783 2.114 2.804 1.00 91.62 221 PHE A O 1
ATOM 1740 N N . TRP A 1 222 ? -3.267 0.143 3.763 1.00 93.81 222 TRP A N 1
ATOM 1741 C CA . TRP A 1 222 ? -4.133 0.691 4.801 1.00 93.81 222 TRP A CA 1
ATOM 1742 C C . TRP A 1 222 ? -3.326 0.999 6.059 1.00 93.81 222 TRP A C 1
ATOM 1744 O O . TRP A 1 222 ? -2.682 0.120 6.624 1.00 93.81 222 TRP A O 1
ATOM 1754 N N . ALA A 1 223 ? -3.372 2.250 6.503 1.00 95.75 223 ALA A N 1
ATOM 1755 C CA . ALA A 1 223 ? -2.802 2.692 7.766 1.00 95.75 223 ALA A CA 1
ATOM 1756 C C . ALA A 1 223 ? -3.898 2.808 8.832 1.00 95.75 223 ALA A C 1
ATOM 1758 O O . ALA A 1 223 ? -5.023 3.224 8.536 1.00 95.75 223 ALA A O 1
ATOM 1759 N N . ALA A 1 224 ? -3.570 2.471 10.078 1.00 95.75 224 ALA A N 1
ATOM 1760 C CA . ALA A 1 224 ? -4.448 2.713 11.218 1.00 95.75 224 ALA A CA 1
ATOM 1761 C C . ALA A 1 224 ? -4.774 4.215 11.322 1.00 95.75 224 ALA A C 1
ATOM 1763 O O . ALA A 1 224 ? -3.869 5.049 11.307 1.00 95.75 224 ALA A O 1
ATOM 1764 N N . LYS A 1 225 ? -6.064 4.572 11.400 1.00 95.12 225 LYS A N 1
ATOM 1765 C CA . LYS A 1 225 ? -6.492 5.982 11.448 1.00 95.12 225 LYS A CA 1
ATOM 1766 C C . LYS A 1 225 ? -6.245 6.635 12.809 1.00 95.12 225 LYS A C 1
ATOM 1768 O O . LYS A 1 225 ? -6.054 7.845 12.881 1.00 95.12 225 LYS A O 1
ATOM 1773 N N . PHE A 1 226 ? -6.302 5.836 13.866 1.00 95.12 226 PHE A N 1
ATOM 1774 C CA . PHE A 1 226 ? -6.161 6.264 15.252 1.00 95.12 226 PHE A CA 1
ATOM 1775 C C . PHE A 1 226 ? -5.081 5.442 15.949 1.00 95.12 226 PHE A C 1
ATOM 1777 O O . PHE A 1 226 ? -4.592 4.445 15.416 1.00 95.12 226 PHE A O 1
ATOM 1784 N N . GLU A 1 227 ? -4.709 5.868 17.149 1.00 94.56 227 GLU A N 1
ATOM 1785 C CA . GLU A 1 227 ? -3.796 5.107 17.990 1.00 94.56 227 GLU A CA 1
ATOM 1786 C C . GLU A 1 227 ? -4.407 3.751 18.369 1.00 94.56 227 GLU A C 1
ATOM 1788 O O . GLU A 1 227 ? -5.623 3.610 18.528 1.00 94.56 227 GLU A O 1
ATOM 1793 N N . ALA A 1 228 ? -3.550 2.740 18.514 1.00 94.12 228 ALA A N 1
ATOM 1794 C CA . ALA A 1 228 ? -3.973 1.427 18.971 1.00 94.12 228 ALA A CA 1
ATOM 1795 C C . ALA A 1 228 ? -4.515 1.515 20.404 1.00 94.12 228 ALA A C 1
ATOM 1797 O O . ALA A 1 228 ? -3.830 1.967 21.322 1.00 94.12 228 ALA A O 1
ATOM 1798 N N . SER A 1 229 ? -5.743 1.047 20.591 1.00 92.38 229 SER A N 1
ATOM 1799 C CA . SER A 1 229 ? -6.470 1.030 21.860 1.00 92.38 229 SER A CA 1
ATOM 1800 C C . SER A 1 229 ? -6.853 -0.399 22.249 1.00 92.38 229 SER A C 1
ATOM 1802 O O . SER A 1 229 ? -6.853 -1.298 21.407 1.00 92.38 229 SER A O 1
ATOM 1804 N N . ASP A 1 230 ? -7.136 -0.614 23.531 1.00 80.56 230 ASP A N 1
ATOM 1805 C CA . ASP A 1 230 ? -7.660 -1.876 24.066 1.00 80.56 230 ASP A CA 1
ATOM 1806 C C . ASP A 1 230 ? -9.004 -1.572 24.732 1.00 80.56 230 ASP A C 1
ATOM 1808 O O . ASP A 1 230 ? -9.124 -0.627 25.514 1.00 80.56 230 ASP A O 1
ATOM 1812 N N . ASP A 1 231 ? -10.025 -2.352 24.392 1.00 74.69 231 ASP A N 1
ATOM 1813 C CA . ASP A 1 231 ? -11.373 -2.257 24.959 1.00 74.69 231 ASP A CA 1
ATOM 1814 C C . ASP A 1 231 ? -11.580 -3.209 26.153 1.00 74.69 231 ASP A C 1
ATOM 1816 O O . ASP A 1 231 ? -12.699 -3.383 26.633 1.00 74.69 231 ASP A O 1
ATOM 1820 N N . GLY A 1 232 ? -10.503 -3.828 26.645 1.00 73.81 232 GLY A N 1
ATOM 1821 C CA . GLY A 1 232 ? -10.518 -4.832 27.706 1.00 73.81 232 GLY A CA 1
ATOM 1822 C C . GLY A 1 232 ? -10.660 -6.264 27.188 1.00 73.81 232 GLY A C 1
ATOM 1823 O O . GLY A 1 232 ? -10.555 -7.201 27.978 1.00 73.81 232 GLY A O 1
ATOM 1824 N N . SER A 1 233 ? -10.855 -6.465 25.878 1.00 74.94 233 SER A N 1
ATOM 1825 C CA . SER A 1 233 ? -10.879 -7.800 25.263 1.00 74.94 233 SER A CA 1
ATOM 1826 C C . SER A 1 233 ? -9.483 -8.375 25.002 1.00 74.94 233 SER A C 1
ATOM 1828 O O . SER A 1 233 ? -9.358 -9.534 24.603 1.00 74.94 233 SER A O 1
ATOM 1830 N N . GLY A 1 234 ? -8.428 -7.574 25.191 1.00 78.69 234 GLY A N 1
ATOM 1831 C CA . GLY A 1 234 ? -7.052 -7.951 24.882 1.00 78.69 234 GLY A CA 1
ATOM 1832 C C . GLY A 1 234 ? -6.713 -7.884 23.389 1.00 78.69 234 GLY A C 1
ATOM 1833 O O . GLY A 1 234 ? -5.559 -8.144 23.025 1.00 78.69 234 GLY A O 1
ATOM 1834 N N . ASN A 1 235 ? -7.671 -7.504 22.538 1.00 87.81 235 ASN A N 1
ATOM 1835 C CA . ASN A 1 235 ? -7.479 -7.257 21.111 1.00 87.81 235 ASN A CA 1
ATOM 1836 C C . ASN A 1 235 ? -7.187 -5.777 20.832 1.00 87.81 235 ASN A C 1
ATOM 1838 O O . ASN A 1 235 ? -7.497 -4.904 21.637 1.00 87.81 235 ASN A O 1
ATOM 1842 N N . VAL A 1 236 ? -6.596 -5.500 19.669 1.00 92.81 236 VAL A N 1
ATOM 1843 C CA . VAL A 1 236 ? -6.297 -4.133 19.234 1.00 92.81 236 VAL A CA 1
ATOM 1844 C C . VAL A 1 236 ? -7.530 -3.505 18.589 1.00 92.81 236 VAL A C 1
ATOM 1846 O O . VAL A 1 236 ? -8.171 -4.100 17.731 1.00 92.81 236 VAL A O 1
ATOM 1849 N N . LYS A 1 237 ? -7.832 -2.267 18.961 1.00 93.38 237 LYS A N 1
ATOM 1850 C CA . LYS A 1 237 ? -8.882 -1.441 18.366 1.00 93.38 237 LYS A CA 1
ATOM 1851 C C . LYS A 1 237 ? -8.291 -0.162 17.800 1.00 93.38 237 LYS A C 1
ATOM 1853 O O . LYS A 1 237 ? -7.474 0.482 18.454 1.00 93.38 237 LYS A O 1
ATOM 1858 N N . ILE A 1 238 ? -8.741 0.241 16.617 1.00 95.25 238 ILE A N 1
ATOM 1859 C CA . ILE A 1 238 ? -8.329 1.490 15.962 1.00 95.25 238 ILE A CA 1
ATOM 1860 C C . ILE A 1 238 ? -9.540 2.423 15.872 1.00 95.25 238 ILE A C 1
ATOM 1862 O O . ILE A 1 238 ? -10.112 2.620 14.803 1.00 95.25 238 ILE A O 1
ATOM 1866 N N . VAL A 1 239 ? -9.997 2.952 17.004 1.00 93.75 239 VAL A N 1
ATOM 1867 C CA . VAL A 1 239 ? -11.240 3.738 17.084 1.00 93.75 239 VAL A CA 1
ATOM 1868 C C . VAL A 1 239 ? -10.985 5.103 17.729 1.00 93.75 239 VAL A C 1
ATOM 1870 O O . VAL A 1 239 ? -10.071 5.232 18.546 1.00 93.75 239 VAL A O 1
ATOM 1873 N N . PRO A 1 240 ? -11.764 6.142 17.380 1.00 91.88 240 PRO A N 1
ATOM 1874 C CA . PRO A 1 240 ? -11.650 7.438 18.039 1.00 91.88 240 PRO A CA 1
ATOM 1875 C C . PRO A 1 240 ? -12.144 7.363 19.489 1.00 91.88 240 PRO A C 1
ATOM 1877 O O . PRO A 1 240 ? -12.970 6.519 19.831 1.00 91.88 240 PRO A O 1
ATOM 1880 N N . ASN A 1 241 ? -11.696 8.305 20.325 1.00 89.75 241 ASN A N 1
ATOM 1881 C CA . ASN A 1 241 ? -12.140 8.468 21.719 1.00 89.75 241 ASN A CA 1
ATOM 1882 C C . ASN A 1 241 ? -11.932 7.232 22.618 1.00 89.75 241 ASN A C 1
ATOM 1884 O O . ASN A 1 241 ? -12.613 7.090 23.633 1.00 89.75 241 ASN A O 1
ATOM 1888 N N . ALA A 1 242 ? -10.997 6.349 22.267 1.00 90.62 242 ALA A N 1
ATOM 1889 C CA . ALA A 1 242 ? -10.605 5.220 23.100 1.00 90.62 242 ALA A CA 1
ATOM 1890 C C . ALA A 1 242 ? -9.302 5.495 23.852 1.00 90.62 242 ALA A C 1
ATOM 1892 O O . ALA A 1 242 ? -8.501 6.353 23.480 1.00 90.62 242 ALA A O 1
ATOM 1893 N N . ARG A 1 243 ? -9.089 4.742 24.934 1.00 89.06 243 ARG A N 1
ATOM 1894 C CA . ARG A 1 243 ? -7.845 4.795 25.697 1.00 89.06 243 ARG A CA 1
ATOM 1895 C C . ARG A 1 243 ? -6.750 4.037 24.944 1.00 89.06 243 ARG A C 1
ATOM 1897 O O . ARG A 1 243 ? -6.860 2.829 24.742 1.00 89.06 243 ARG A O 1
ATOM 1904 N N . THR A 1 244 ? -5.686 4.744 24.585 1.00 91.62 244 T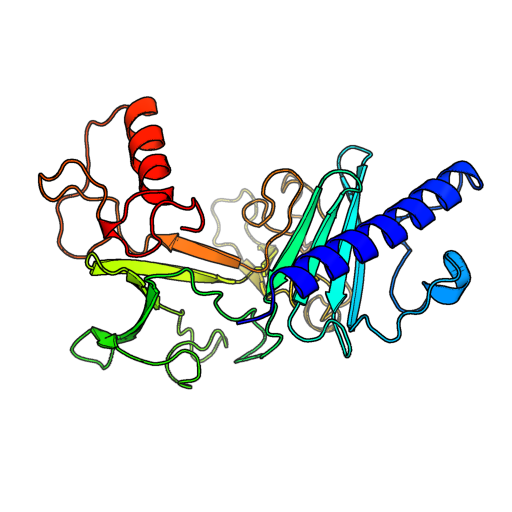HR A N 1
ATOM 1905 C CA . THR A 1 244 ? -4.498 4.178 23.936 1.00 91.62 244 THR A CA 1
ATOM 1906 C C . THR A 1 244 ? -3.844 3.097 24.798 1.00 91.62 244 THR A C 1
ATOM 1908 O O . THR A 1 244 ? -3.777 3.215 26.027 1.00 91.62 244 THR A O 1
ATOM 1911 N N . ILE A 1 245 ? -3.338 2.044 24.154 1.00 91.06 245 ILE A N 1
ATOM 1912 C CA . ILE A 1 245 ? -2.511 1.025 24.804 1.00 91.06 245 ILE A CA 1
ATOM 1913 C C . ILE A 1 245 ? -1.181 1.667 25.187 1.00 91.06 245 ILE A C 1
ATOM 1915 O O . ILE A 1 245 ? -0.393 2.063 24.332 1.00 91.06 245 ILE A O 1
ATOM 1919 N N . THR A 1 246 ? -0.909 1.730 26.483 1.00 89.88 246 THR A N 1
ATOM 1920 C CA . THR A 1 246 ? 0.364 2.211 27.028 1.00 89.88 246 THR A CA 1
ATOM 1921 C C . THR A 1 246 ? 1.050 1.105 27.824 1.00 89.88 246 THR A C 1
ATOM 1923 O O . THR A 1 246 ? 0.404 0.144 28.237 1.00 89.88 246 THR A O 1
ATOM 1926 N N . SER A 1 247 ? 2.349 1.258 28.096 1.00 91.00 247 SER A N 1
ATOM 1927 C CA . SER A 1 247 ? 3.118 0.334 28.951 1.00 91.00 247 SER A CA 1
ATOM 1928 C C . SER A 1 247 ? 3.117 -1.123 28.464 1.00 91.00 247 SER A C 1
ATOM 1930 O O . SER A 1 247 ? 3.069 -2.056 29.261 1.00 91.00 247 SER A O 1
ATOM 1932 N N . ILE A 1 248 ? 3.173 -1.313 27.147 1.00 90.94 248 ILE A N 1
ATOM 1933 C CA . ILE A 1 248 ? 3.261 -2.618 26.492 1.00 90.94 248 ILE A CA 1
ATOM 1934 C C . ILE A 1 248 ? 4.693 -2.866 26.001 1.00 90.94 248 ILE A C 1
ATOM 1936 O O . ILE A 1 248 ? 5.377 -1.943 25.557 1.00 90.94 248 ILE A O 1
ATOM 1940 N N . SER A 1 249 ? 5.169 -4.110 26.087 1.00 94.88 249 SER A N 1
ATOM 1941 C CA . SER A 1 249 ? 6.491 -4.469 25.569 1.00 94.88 249 SER A CA 1
ATOM 1942 C C . SER A 1 249 ? 6.515 -4.451 24.034 1.00 94.88 249 SER A C 1
ATOM 1944 O O . SER A 1 249 ? 5.481 -4.602 23.377 1.00 94.88 249 SER A O 1
ATOM 1946 N N . VAL A 1 250 ? 7.702 -4.317 23.435 1.00 95.31 250 VAL A N 1
ATOM 1947 C CA . VAL A 1 250 ? 7.860 -4.383 21.968 1.00 95.31 250 VAL A CA 1
ATOM 1948 C C . VAL A 1 250 ? 7.384 -5.736 21.429 1.00 95.31 250 VAL A C 1
ATOM 1950 O O . VAL A 1 250 ? 6.674 -5.786 20.426 1.00 95.31 250 VAL A O 1
ATOM 1953 N N . ASN A 1 251 ? 7.721 -6.826 22.127 1.00 95.94 251 ASN A N 1
ATOM 1954 C CA . ASN A 1 251 ? 7.292 -8.175 21.763 1.00 95.94 251 ASN A CA 1
ATOM 1955 C C . ASN A 1 251 ? 5.763 -8.301 21.760 1.00 95.94 251 ASN A C 1
ATOM 1957 O O . ASN A 1 251 ? 5.180 -8.813 20.806 1.00 95.94 251 ASN A O 1
ATOM 1961 N N . ASP A 1 252 ? 5.101 -7.804 22.803 1.00 92.44 252 ASP A N 1
ATOM 1962 C CA . ASP A 1 252 ? 3.648 -7.932 22.923 1.00 92.44 252 ASP A CA 1
ATOM 1963 C C . ASP A 1 252 ? 2.924 -7.016 21.940 1.00 92.44 252 ASP A C 1
ATOM 1965 O O . ASP A 1 252 ? 1.916 -7.416 21.364 1.00 92.44 252 ASP A O 1
ATOM 1969 N N . SER A 1 253 ? 3.476 -5.828 21.679 1.00 92.56 253 SER A N 1
ATOM 1970 C CA . SER A 1 253 ? 2.982 -4.911 20.645 1.00 92.56 253 SER A CA 1
ATOM 1971 C C . SER A 1 253 ? 3.005 -5.575 19.270 1.00 92.56 253 SER A C 1
ATOM 1973 O O . SER A 1 253 ? 1.996 -5.585 18.565 1.00 92.56 253 SER A O 1
ATOM 1975 N N . PHE A 1 254 ? 4.133 -6.197 18.912 1.00 93.62 254 PHE A N 1
ATOM 1976 C CA . PHE A 1 254 ? 4.275 -6.925 17.656 1.00 93.62 254 PHE A CA 1
ATOM 1977 C C . PHE A 1 254 ? 3.290 -8.095 17.561 1.00 93.62 254 PHE A C 1
ATOM 1979 O O . PHE A 1 254 ? 2.587 -8.231 16.561 1.00 93.62 254 PHE A O 1
ATOM 1986 N N . ASN A 1 255 ? 3.195 -8.921 18.605 1.00 92.62 255 ASN A N 1
ATOM 1987 C CA . ASN A 1 255 ? 2.316 -10.090 18.600 1.00 92.62 255 ASN A CA 1
ATOM 1988 C C . ASN A 1 255 ? 0.831 -9.705 18.557 1.00 92.62 255 ASN A C 1
ATOM 1990 O O . ASN A 1 255 ? 0.056 -10.373 17.873 1.00 92.62 255 ASN A O 1
ATOM 1994 N N . LYS A 1 256 ? 0.434 -8.616 19.227 1.00 91.31 256 LYS A N 1
ATOM 1995 C CA . LYS A 1 256 ? -0.929 -8.073 19.155 1.00 91.31 256 LYS A CA 1
ATOM 1996 C C . LYS A 1 256 ? -1.261 -7.519 17.771 1.00 91.31 256 LYS A C 1
ATOM 1998 O O . LYS A 1 256 ? -2.338 -7.804 17.264 1.00 91.31 256 LYS A O 1
ATOM 2003 N N . ALA A 1 257 ? -0.353 -6.774 17.140 1.00 91.56 257 ALA A N 1
ATOM 2004 C CA . ALA A 1 257 ? -0.562 -6.299 15.771 1.00 91.56 257 ALA A CA 1
ATOM 2005 C C . ALA A 1 257 ? -0.649 -7.476 14.786 1.00 91.56 257 ALA A C 1
ATOM 2007 O O . ALA A 1 257 ? -1.567 -7.559 13.975 1.00 91.56 257 ALA A O 1
ATOM 2008 N N . LYS A 1 258 ? 0.259 -8.449 14.912 1.00 91.38 258 LYS A N 1
ATOM 2009 C CA . LYS A 1 258 ? 0.286 -9.646 14.068 1.00 91.38 258 LYS A CA 1
ATOM 2010 C C . LYS A 1 258 ? -0.957 -10.522 14.234 1.00 91.38 258 LYS A C 1
ATOM 2012 O O . LYS A 1 258 ? -1.407 -11.131 13.269 1.00 91.38 258 LYS A O 1
ATOM 2017 N N . SER A 1 259 ? -1.535 -10.602 15.434 1.00 89.56 259 SER A N 1
ATOM 2018 C CA . SER A 1 259 ? -2.733 -11.420 15.658 1.00 89.56 259 SER A CA 1
ATOM 2019 C C . SER A 1 259 ? -3.965 -10.896 14.911 1.00 89.56 259 SER A C 1
ATOM 2021 O O . SER A 1 259 ? -4.888 -11.674 14.660 1.00 89.56 259 SER A O 1
ATOM 2023 N N . MET A 1 260 ? -3.967 -9.622 14.492 1.00 90.88 260 MET A N 1
ATOM 2024 C CA . MET A 1 260 ? -5.059 -9.031 13.714 1.00 90.88 260 MET A CA 1
ATOM 2025 C C . MET A 1 260 ? -5.285 -9.740 12.373 1.00 90.88 260 MET A C 1
ATOM 2027 O O . MET A 1 260 ? -6.435 -9.901 11.970 1.00 90.88 260 MET A O 1
ATOM 2031 N N . GLU A 1 261 ? -4.214 -10.242 11.749 1.00 88.62 261 GLU A N 1
ATOM 2032 C CA . GLU A 1 261 ? -4.192 -10.906 10.432 1.00 88.62 261 GLU A CA 1
ATOM 2033 C C . GLU A 1 261 ? -5.163 -12.104 10.336 1.00 88.62 261 GLU A C 1
ATOM 2035 O O . GLU A 1 261 ? -5.679 -12.435 9.267 1.00 88.62 261 GLU A O 1
ATOM 2040 N N . LYS A 1 262 ? -5.416 -12.789 11.463 1.00 87.06 262 LYS A N 1
ATOM 2041 C CA . LYS A 1 262 ? -6.191 -14.047 11.521 1.00 87.06 262 LYS A CA 1
ATOM 2042 C C . LYS A 1 262 ? -7.361 -14.006 12.498 1.00 87.06 262 LYS A C 1
ATOM 2044 O O . LYS A 1 262 ? -7.910 -15.053 12.848 1.00 87.06 262 LYS A O 1
ATOM 2049 N N . ASN A 1 263 ? -7.725 -12.820 12.970 1.00 88.50 263 ASN A N 1
ATOM 2050 C CA . ASN A 1 263 ? -8.782 -12.659 13.952 1.00 88.50 263 ASN A CA 1
ATOM 2051 C C . ASN A 1 263 ? -10.105 -12.279 13.271 1.00 88.50 263 ASN A C 1
ATOM 2053 O O . ASN A 1 263 ? -10.233 -11.245 12.616 1.00 88.50 263 ASN A O 1
ATOM 2057 N N . GLU A 1 264 ? -11.120 -13.121 13.459 1.00 89.56 264 GLU A N 1
ATOM 2058 C CA . GLU A 1 264 ? -12.431 -12.974 12.821 1.00 89.56 264 GLU A CA 1
ATOM 2059 C C . GLU A 1 264 ? -13.199 -11.729 13.275 1.00 89.56 264 GLU A C 1
ATOM 2061 O O . GLU A 1 264 ? -14.128 -11.314 12.576 1.00 89.56 264 GLU A O 1
ATOM 2066 N N . MET A 1 265 ? -12.824 -11.113 14.404 1.00 90.31 265 MET A N 1
ATOM 2067 C CA . MET A 1 265 ? -13.511 -9.924 14.911 1.00 90.31 265 MET A CA 1
ATOM 2068 C C . MET A 1 265 ? -13.519 -8.786 13.887 1.00 90.31 265 MET A C 1
ATOM 2070 O O . MET A 1 265 ? -14.542 -8.128 13.723 1.00 90.31 265 MET A O 1
ATOM 2074 N N . TYR A 1 266 ? -12.418 -8.608 13.154 1.00 91.19 266 TYR A N 1
ATOM 2075 C CA . TYR A 1 266 ? -12.248 -7.541 12.167 1.00 91.19 266 TYR A CA 1
ATOM 2076 C C . TYR A 1 266 ? -12.955 -7.842 10.834 1.00 91.19 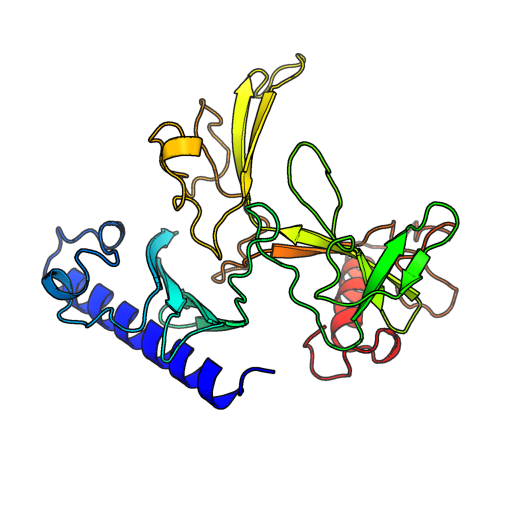266 TYR A C 1
ATOM 2078 O O . TYR A 1 266 ? -13.201 -6.938 10.040 1.00 91.19 266 TYR A O 1
ATOM 2086 N N . GLY A 1 267 ? -13.343 -9.100 10.599 1.00 87.56 267 GLY A N 1
ATOM 2087 C CA . GLY A 1 267 ? -14.101 -9.516 9.418 1.00 87.56 267 GLY A CA 1
ATOM 2088 C C . GLY A 1 267 ? -13.278 -10.070 8.249 1.00 87.56 267 GLY A C 1
ATOM 2089 O O . GLY A 1 267 ? -13.888 -10.534 7.288 1.00 87.56 267 GLY A O 1
ATOM 2090 N N . TRP A 1 268 ? -11.941 -10.114 8.333 1.00 83.38 268 TRP A N 1
ATOM 2091 C CA . TRP A 1 268 ? -11.096 -10.721 7.287 1.00 83.38 268 TRP A CA 1
ATOM 2092 C C . TRP A 1 268 ? -11.059 -12.258 7.301 1.00 83.38 268 TRP A C 1
ATOM 2094 O O . TRP A 1 268 ? -10.633 -12.885 6.330 1.00 83.38 268 TRP A O 1
ATOM 2104 N N . GLY A 1 269 ? -11.535 -12.880 8.384 1.00 79.50 269 GLY A N 1
ATOM 2105 C CA . GLY A 1 269 ? -11.531 -14.333 8.573 1.00 79.50 269 GLY A CA 1
ATOM 2106 C C . GLY A 1 269 ? -10.228 -14.865 9.185 1.00 79.50 269 GLY A C 1
ATOM 2107 O O . GLY A 1 269 ? -9.466 -14.129 9.804 1.00 79.50 269 GLY A O 1
ATOM 2108 N N . LYS A 1 270 ? -9.980 -16.173 9.027 1.00 76.94 270 LYS A N 1
ATOM 2109 C CA . LYS A 1 270 ? -8.796 -16.881 9.569 1.00 76.94 270 LYS A CA 1
ATOM 2110 C C . LYS A 1 270 ? -7.703 -17.154 8.532 1.00 76.94 270 LYS A C 1
ATOM 2112 O O . LYS A 1 270 ? -6.700 -17.792 8.845 1.00 76.94 270 LYS A O 1
ATOM 2117 N N . SER A 1 271 ? -7.902 -16.726 7.286 1.00 71.69 271 SER A N 1
ATOM 2118 C CA . SER A 1 271 ? -7.051 -17.112 6.156 1.00 71.69 271 SER A CA 1
ATOM 2119 C C . SER A 1 271 ? -5.732 -16.341 6.059 1.00 71.69 271 SER A C 1
ATOM 2121 O O . SER A 1 271 ? -4.907 -16.716 5.234 1.00 71.69 271 SER A O 1
ATOM 2123 N N . GLY A 1 272 ? -5.526 -15.299 6.873 1.00 66.31 272 GLY A N 1
ATOM 2124 C CA . GLY A 1 272 ? -4.334 -14.447 6.795 1.00 66.31 272 GLY A CA 1
ATOM 2125 C C . GLY A 1 272 ? -4.362 -13.447 5.633 1.00 66.31 272 GLY A C 1
ATOM 2126 O O . GLY A 1 272 ? -3.320 -13.074 5.114 1.00 66.31 272 GLY A O 1
ATOM 2127 N N . ASN A 1 273 ? -5.560 -13.073 5.169 1.00 62.16 273 ASN A N 1
ATOM 2128 C CA . ASN A 1 273 ? -5.752 -12.099 4.083 1.00 62.16 273 ASN A CA 1
ATOM 2129 C C . ASN A 1 273 ? -6.149 -10.703 4.608 1.00 62.16 273 ASN A C 1
ATOM 2131 O O . ASN A 1 273 ? -6.618 -9.880 3.820 1.00 62.16 273 ASN A O 1
ATOM 2135 N N . GLY A 1 274 ? -6.081 -10.505 5.930 1.00 57.06 274 GLY A N 1
ATOM 2136 C CA . GLY A 1 274 ? -6.356 -9.240 6.614 1.00 57.06 274 GLY A CA 1
ATOM 2137 C C . GLY A 1 274 ? -5.117 -8.379 6.758 1.00 57.06 274 GLY A C 1
ATOM 2138 O O . GLY A 1 274 ? -4.006 -8.950 6.721 1.00 57.06 274 GLY A O 1
#

Sequence (274 aa):
MIDKSKKGAFESNAKMVLKAIEYKKIKDEDFDPTQVNLSNLKGVLGLDDENYDDLVVKVMNGKEYITIVGKNKWAGLTVGGTQRVTIATETVVNFVGDANKPVLAPGMTPIKYDGSTCVETTEDHIDWYNYNPTHKKWATVKTKDGSMWVWIPRYVYKISNGWHSNTVGTIDIQFSKGINDNWNKNVLFGETAESSNASTNGNKYTNHPAFTFGDVEVTGFWAAKFEASDDGSGNVKIVPNARTITSISVNDSFNKAKSMEKNEMYGWGKSGNG

Secondary structure (DSSP, 8-state):
---HHHHHHHHHHHHHHHHHHHHHHHH-TT--GGG-BGGGHHHHH----TTEEEEEEEEETTEEEEEEEE-GGGTTEEEEE-SS-EEEEE-----SSSSPPP-PPTT-EEEEE-SSSEEE--TT-TTS-B-STTT-BPPEEE-TTS-EEEEEE-EEEEEEE-TTSSSPPEEEEEE-BTTBTTS-TTTTTT---B---SS--SS--EE-GGGEETTEE-SEEEEESS--EE-SSSSEE--TTPPBP-S--HHHHHHHHHHGGG-GGGSS-SSS--

pLDDT: mean 80.58, std 13.01, range [34.78, 96.5]

Radius of gyration: 20.58 Å; chains: 1; bounding box: 49×44×59 Å